Protein AF-A0A8K0AEY1-F1 (afdb_monomer_lite)

Organism: Branchiostoma lanceolatum (NCBI:txid7740)

Secondary structure (DSSP, 8-state):
----------------------EEEE--SHHHHHHHHHHHHTT---EEEE-SSSSS-TT--EEEETTEEEEESS------STT-HHHHHHHHTT--S-SS---PPSS--EE-TT-PEEPHHHHHHHHHHHHHHHHHHHTTS---SHHHHHHHHHHHHHHHHHHH--TTPPPPS------TTT-TTT-SSS----TT--TTHHHHHT--BS-GGG----S----B---SGGG-SS-TT-HHHHHHHHHHHHHHHHHHHH---

pLDDT: mean 79.42, std 16.76, range [27.23, 98.44]

Foldseek 3Di:
DDDDDDDDDPDPPPPPPQPLDAAEQEALALLSVLLVVLLVVLVRDRYHYHHPDPDHHQQWDFDCPPNDHGDTQGPPDDDDPPPQVVNVVCVVVVNDPDPDDPDDPPDDWDADPVGHTDDPVLVVVLVVLVVVLVCVLQVPHDDPDPVSQQSVQQSVQVSVCVSVVPPPRDGDPDGDHDDQCPPPRRNDQFDDQDPPGDLCVLCVQQAKPVHDPPDPDPDLDDIDGDAALSNDPPRHSDSSRRSVRSSVVSVVVSCSSVPDD

InterPro domains:
  IPR002937 Amine oxidase [PF01593] (30-119)
  IPR002937 Amine oxidase [PF01593] (151-250)
  IPR036188 FAD/NAD(P)-binding domain superfamily [G3DSA:3.50.50.60] (14-261)
  IPR036188 FAD/NAD(P)-binding domain superfamily [SSF51905] (19-135)
  IPR050281 Flavin monoamine oxidase and related enzymes [PTHR10742] (152-260)

Radius of gyration: 26.62 Å; chains: 1; bounding box: 61×43×104 Å

Sequence (261 aa):
MSVNCVSPGLSIRVAMATMRPQIVIVGAGIAGLSAAVELTKAGFTDVTVLEAMDRPGGRAHTVTALGIENLELGATWLHGDKDNPLYTLAQQNNLLRDNEVKVHPAGDKFYTEQGDQVDLDFVLDFWSKLDDITDQAYKGGPKDNCESFKSVGKACTQILREFTGRADIPDAVEVLCSRWHSNPYICGAYTNVPVGCKAEASDVLAEPLPGCDKCHVKEKSLQVLFAGEATITPYITTTHGAFSSGKREAIKLIDLYRCKH

Structure (mmCIF, N/CA/C/O backbone):
data_AF-A0A8K0AEY1-F1
#
_entry.id   AF-A0A8K0AEY1-F1
#
loop_
_atom_site.group_PDB
_atom_site.id
_atom_site.type_symbol
_atom_site.label_atom_id
_atom_site.label_alt_id
_atom_site.label_comp_id
_atom_site.label_asym_id
_atom_site.label_entity_id
_atom_site.label_seq_id
_atom_site.pdbx_PDB_ins_code
_atom_site.Cartn_x
_atom_site.Cartn_y
_atom_site.Cartn_z
_atom_site.occupancy
_atom_site.B_iso_or_equiv
_atom_site.auth_seq_id
_atom_site.auth_comp_id
_atom_site.auth_asym_id
_atom_site.auth_atom_id
_atom_site.pdbx_PDB_model_num
ATOM 1 N N . MET A 1 1 ? -13.538 -7.594 72.580 1.00 36.34 1 MET A N 1
ATOM 2 C CA . MET A 1 1 ? -14.483 -8.480 71.872 1.00 36.34 1 MET A CA 1
ATOM 3 C C . MET A 1 1 ? -15.694 -7.606 71.571 1.00 36.34 1 MET A C 1
ATOM 5 O O . MET A 1 1 ? -16.456 -7.344 72.482 1.00 36.34 1 MET A O 1
ATOM 9 N N . SER A 1 2 ? -15.779 -6.876 70.453 1.00 27.23 2 SER A N 1
ATOM 10 C CA . SER A 1 2 ? -15.903 -7.369 69.063 1.00 27.23 2 SER A CA 1
ATOM 11 C C . SER A 1 2 ? -16.951 -8.496 69.048 1.00 27.23 2 SER A C 1
ATOM 13 O O . SER A 1 2 ? -16.726 -9.490 69.725 1.00 27.23 2 SER A O 1
ATOM 15 N N . VAL A 1 3 ? -18.106 -8.428 68.377 1.00 29.75 3 VAL A N 1
ATOM 16 C CA . VAL A 1 3 ? -18.332 -8.068 66.968 1.00 29.75 3 VAL A CA 1
ATOM 17 C C . VAL A 1 3 ? -19.840 -7.774 66.717 1.00 29.75 3 VAL A C 1
ATOM 19 O O . VAL A 1 3 ? -20.683 -8.509 67.216 1.00 29.75 3 VAL A O 1
ATOM 22 N N . ASN A 1 4 ? -20.105 -6.703 65.948 1.00 30.64 4 ASN A N 1
ATOM 23 C CA . ASN A 1 4 ? -21.155 -6.360 64.948 1.00 30.64 4 ASN A CA 1
ATOM 24 C C . ASN A 1 4 ? -22.623 -6.816 65.130 1.00 30.64 4 ASN A C 1
ATOM 26 O O . ASN A 1 4 ? -22.897 -7.993 65.312 1.00 30.64 4 ASN A O 1
ATOM 30 N N . CYS A 1 5 ? -23.650 -5.953 65.090 1.00 29.98 5 CYS A N 1
ATOM 31 C CA . CYS A 1 5 ? -24.100 -4.969 64.077 1.00 29.98 5 CYS A CA 1
ATOM 32 C C . CYS A 1 5 ? -24.432 -5.521 62.673 1.00 29.98 5 CYS A C 1
ATOM 34 O O . CYS A 1 5 ? -23.547 -5.739 61.856 1.00 29.98 5 CYS A O 1
ATOM 36 N N . VAL A 1 6 ? -25.749 -5.611 62.435 1.00 37.31 6 VAL A N 1
ATOM 37 C CA . VAL A 1 6 ? -26.517 -5.290 61.214 1.00 37.31 6 VAL A CA 1
ATOM 38 C C . VAL A 1 6 ? -26.107 -5.983 59.911 1.00 37.31 6 VAL A C 1
ATOM 40 O O . VAL A 1 6 ? -25.123 -5.638 59.267 1.00 37.31 6 VAL A O 1
ATOM 43 N N . SER A 1 7 ? -26.975 -6.880 59.451 1.00 45.38 7 SER A N 1
ATOM 44 C CA . SER A 1 7 ? -27.088 -7.280 58.049 1.00 45.38 7 SER A CA 1
ATOM 45 C C . SER A 1 7 ? -27.679 -6.140 57.214 1.00 45.38 7 SER A C 1
ATOM 47 O O . SER A 1 7 ? -28.730 -5.598 57.562 1.00 45.38 7 SER A O 1
ATOM 49 N N . PRO A 1 8 ? -27.061 -5.816 56.068 1.00 46.41 8 PRO A N 1
ATOM 50 C CA . PRO A 1 8 ? -27.890 -5.468 54.922 1.00 46.41 8 PRO A CA 1
ATOM 51 C C . PRO A 1 8 ? -27.335 -6.002 53.597 1.00 46.41 8 PRO A C 1
ATOM 53 O O . PRO A 1 8 ? -26.130 -6.125 53.395 1.00 46.41 8 PRO A O 1
ATOM 56 N N . GLY A 1 9 ? -28.245 -6.207 52.646 1.00 37.03 9 GLY A N 1
ATOM 57 C CA . GLY A 1 9 ? -27.919 -6.032 51.234 1.00 37.03 9 GLY A CA 1
ATOM 58 C C . GLY A 1 9 ? -28.085 -7.272 50.373 1.00 37.03 9 GLY A C 1
ATOM 59 O O . GLY A 1 9 ? -27.119 -7.942 50.025 1.00 37.03 9 GLY A O 1
ATOM 60 N N . LEU A 1 10 ? -29.318 -7.496 49.921 1.00 39.31 10 LEU A N 1
ATOM 61 C CA . LEU A 1 10 ? -29.575 -8.124 48.631 1.00 39.31 10 LEU A CA 1
ATOM 62 C C . LEU A 1 10 ? -28.874 -7.278 47.554 1.00 39.31 10 LEU A C 1
ATOM 64 O O . LEU A 1 10 ? -29.341 -6.192 47.212 1.00 39.31 10 LEU A O 1
ATOM 68 N N . SER A 1 11 ? -27.731 -7.736 47.042 1.00 37.25 11 SER A N 1
ATOM 69 C CA . SER A 1 11 ? -27.076 -7.081 45.913 1.00 37.25 11 SER A CA 1
ATOM 70 C C . SER A 1 11 ? -27.867 -7.391 44.643 1.00 37.25 11 SER A C 1
ATOM 72 O O . SER A 1 11 ? -27.744 -8.480 44.078 1.00 37.25 11 SER A O 1
ATOM 74 N N . ILE A 1 12 ? -28.670 -6.438 44.172 1.00 40.88 12 ILE A N 1
ATOM 75 C CA . ILE A 1 12 ? -29.156 -6.450 42.792 1.00 40.88 12 ILE A CA 1
ATOM 76 C C . ILE A 1 12 ? -27.924 -6.222 41.911 1.00 40.88 12 ILE A C 1
ATOM 78 O O . ILE A 1 12 ? -27.488 -5.092 41.699 1.00 40.88 12 ILE A O 1
ATOM 82 N N . ARG A 1 13 ? -27.317 -7.308 41.424 1.00 42.31 13 ARG A N 1
ATOM 83 C CA . ARG A 1 13 ? -26.390 -7.232 40.297 1.00 42.31 13 ARG A CA 1
ATOM 84 C C . ARG A 1 13 ? -27.236 -6.950 39.064 1.00 42.31 13 ARG A C 1
ATOM 86 O O . ARG A 1 13 ? -27.741 -7.872 38.433 1.00 42.31 13 ARG A O 1
ATOM 93 N N . VAL A 1 14 ? -27.407 -5.673 38.730 1.00 42.00 14 VAL A N 1
ATOM 94 C CA . VAL A 1 14 ? -27.736 -5.306 37.353 1.00 42.00 14 VAL A CA 1
ATOM 95 C C . VAL A 1 14 ? -26.575 -5.836 36.524 1.00 42.00 14 VAL A C 1
ATOM 97 O O . VAL A 1 14 ? -25.457 -5.335 36.632 1.00 42.00 14 VAL A O 1
ATOM 100 N N . ALA A 1 15 ? -26.804 -6.912 35.773 1.00 40.56 15 ALA A N 1
ATOM 101 C CA . ALA A 1 15 ? -25.871 -7.335 34.748 1.00 40.56 15 ALA A CA 1
ATOM 102 C C . ALA A 1 15 ? -25.778 -6.174 33.754 1.00 40.56 15 ALA A C 1
ATOM 104 O O . ALA A 1 15 ? -26.662 -5.992 32.920 1.00 40.56 15 ALA A O 1
ATOM 105 N N . MET A 1 16 ? -24.751 -5.331 33.890 1.00 44.62 16 MET A N 1
ATOM 106 C CA . MET A 1 16 ? -24.381 -4.430 32.813 1.00 44.62 16 MET A CA 1
ATOM 107 C C . MET A 1 16 ? -24.032 -5.330 31.638 1.00 44.62 16 MET A C 1
ATOM 109 O O . MET A 1 16 ? -23.074 -6.100 31.713 1.00 44.62 16 MET A O 1
ATOM 113 N N . ALA A 1 17 ? -24.854 -5.288 30.590 1.00 48.28 17 ALA A N 1
ATOM 114 C CA . ALA A 1 17 ? -24.516 -5.912 29.328 1.00 48.28 17 ALA A CA 1
ATOM 115 C C . ALA A 1 17 ? -23.114 -5.423 28.956 1.00 48.28 17 ALA A C 1
ATOM 117 O O . ALA A 1 17 ? -22.879 -4.218 28.845 1.00 48.28 17 ALA A O 1
ATOM 118 N N . THR A 1 18 ? -22.164 -6.346 28.839 1.00 57.06 18 THR A N 1
ATOM 119 C CA . THR A 1 18 ? -20.871 -6.033 28.250 1.00 57.06 18 THR A CA 1
ATOM 120 C C . THR A 1 18 ? -21.170 -5.585 26.827 1.00 57.06 18 THR A C 1
ATOM 122 O O . THR A 1 18 ? -21.546 -6.396 25.985 1.00 57.06 18 THR A O 1
ATOM 125 N N . MET A 1 19 ? -21.121 -4.272 26.582 1.00 61.19 19 MET A N 1
ATOM 126 C CA . MET A 1 19 ? -21.298 -3.717 25.244 1.00 61.19 19 MET A CA 1
ATOM 127 C C . MET A 1 19 ? -20.261 -4.387 24.350 1.00 61.19 19 MET A C 1
ATOM 129 O O . MET A 1 19 ? -19.063 -4.175 24.530 1.00 61.19 19 MET A O 1
ATOM 133 N N . ARG A 1 20 ? -20.725 -5.240 23.437 1.00 77.12 20 ARG A N 1
ATOM 134 C CA . ARG A 1 20 ? -19.909 -5.812 22.370 1.00 77.12 20 ARG A CA 1
ATOM 135 C C . ARG A 1 20 ? -20.055 -4.861 21.189 1.00 77.12 20 ARG A C 1
ATOM 137 O O . ARG A 1 20 ? -21.108 -4.879 20.556 1.00 77.12 20 ARG A O 1
ATOM 144 N N . PRO A 1 21 ? -19.093 -3.956 20.964 1.00 86.19 21 PRO A N 1
ATOM 145 C CA . PRO A 1 21 ? -19.219 -3.006 19.876 1.00 86.19 21 PRO A CA 1
ATOM 146 C C . PRO A 1 21 ? -19.159 -3.753 18.550 1.00 86.19 21 PRO A C 1
ATOM 148 O O . PRO A 1 21 ? -18.321 -4.636 18.376 1.00 86.19 21 PRO A O 1
ATOM 151 N N . GLN A 1 22 ? -20.035 -3.362 17.631 1.00 91.50 22 GLN A N 1
ATOM 152 C CA . GLN A 1 22 ? -19.951 -3.783 16.242 1.00 91.50 22 GLN A CA 1
ATOM 153 C C . GLN A 1 22 ? -18.999 -2.829 15.533 1.00 91.50 22 GLN A C 1
ATOM 155 O O . GLN A 1 22 ? -19.201 -1.613 15.564 1.00 91.50 22 GLN A O 1
ATOM 160 N N . ILE A 1 23 ? -17.944 -3.367 14.931 1.00 95.25 23 ILE A N 1
ATOM 161 C CA . ILE A 1 23 ? -16.940 -2.575 14.228 1.00 95.25 23 ILE A CA 1
ATOM 162 C C . ILE A 1 23 ? -16.973 -2.961 12.758 1.00 95.25 23 ILE A C 1
ATOM 164 O O . ILE A 1 23 ? -16.759 -4.117 12.400 1.00 95.25 23 ILE A O 1
ATOM 168 N N . VAL A 1 24 ? -17.212 -1.971 11.904 1.00 97.75 24 VAL A N 1
ATOM 169 C CA . VAL A 1 24 ? -17.146 -2.127 10.452 1.00 97.75 24 VAL A CA 1
ATOM 170 C C . VAL A 1 24 ? -15.917 -1.387 9.944 1.00 97.75 24 VAL A C 1
ATOM 172 O O . VAL A 1 24 ? -15.749 -0.197 10.201 1.00 97.75 24 VAL A O 1
ATOM 175 N N . ILE A 1 25 ? -15.063 -2.099 9.218 1.00 98.44 25 ILE A N 1
ATOM 176 C CA . ILE A 1 25 ? -13.881 -1.567 8.543 1.00 98.44 25 ILE A CA 1
ATOM 177 C C . ILE A 1 25 ? -14.189 -1.548 7.050 1.00 98.44 25 ILE A C 1
ATOM 179 O O . ILE A 1 25 ? -14.513 -2.583 6.473 1.00 98.44 25 ILE A O 1
ATOM 183 N N . VAL A 1 26 ? -14.087 -0.381 6.421 1.00 98.00 26 VAL A N 1
ATOM 184 C CA . VAL A 1 26 ? -14.308 -0.224 4.978 1.00 98.00 26 VAL A CA 1
ATOM 185 C C . VAL A 1 26 ? -12.953 -0.129 4.279 1.00 98.00 26 VAL A C 1
ATOM 187 O O . VAL A 1 26 ? -12.184 0.795 4.529 1.00 98.00 26 VAL A O 1
ATOM 190 N N . GLY A 1 27 ? -12.672 -1.099 3.413 1.00 97.44 27 GLY A N 1
ATOM 191 C CA . GLY A 1 27 ? -11.410 -1.305 2.707 1.00 97.44 27 GLY A CA 1
ATOM 192 C C . GLY A 1 27 ? -10.544 -2.391 3.354 1.00 97.44 27 GLY A C 1
ATOM 193 O O . GLY A 1 27 ? -10.115 -2.264 4.499 1.00 97.44 27 GLY A O 1
ATOM 194 N N . ALA A 1 28 ? -10.204 -3.429 2.591 1.00 97.12 28 ALA A N 1
ATOM 195 C CA . ALA A 1 28 ? -9.262 -4.494 2.945 1.00 97.12 28 ALA A CA 1
ATOM 196 C C . ALA A 1 28 ? -7.859 -4.246 2.356 1.00 97.12 28 ALA A C 1
ATOM 198 O O . ALA A 1 28 ? -7.122 -5.178 2.021 1.00 97.12 28 ALA A O 1
ATOM 199 N N . GLY A 1 29 ? -7.464 -2.976 2.245 1.00 96.25 29 GLY A N 1
ATOM 200 C CA . GLY A 1 29 ? -6.062 -2.590 2.093 1.00 96.25 29 GLY A CA 1
ATOM 201 C C . GLY A 1 29 ? -5.275 -2.803 3.391 1.00 96.25 29 GLY A C 1
ATOM 202 O O . GLY A 1 29 ? -5.838 -3.127 4.437 1.00 96.25 29 GLY A O 1
ATOM 203 N N . ILE A 1 30 ? -3.959 -2.572 3.356 1.00 96.31 30 ILE A N 1
ATOM 204 C CA . ILE A 1 30 ? -3.086 -2.860 4.507 1.00 96.31 30 ILE A CA 1
ATOM 205 C C . ILE A 1 30 ? -3.478 -2.109 5.791 1.00 96.31 30 ILE A C 1
ATOM 207 O O . ILE A 1 30 ? -3.324 -2.652 6.880 1.00 96.31 30 ILE A O 1
ATOM 211 N N . ALA A 1 31 ? -4.039 -0.900 5.678 1.00 97.62 31 ALA A N 1
ATOM 212 C CA . ALA A 1 31 ? -4.558 -0.153 6.823 1.00 97.62 31 ALA A CA 1
ATOM 213 C C . ALA A 1 31 ? -5.762 -0.859 7.468 1.00 97.62 31 ALA A C 1
ATOM 215 O O . ALA A 1 31 ? -5.763 -1.106 8.672 1.00 97.62 31 ALA A O 1
ATOM 216 N N . GLY A 1 32 ? -6.762 -1.241 6.669 1.00 98.25 32 GLY A N 1
ATOM 217 C CA . GLY A 1 32 ? -7.951 -1.927 7.172 1.00 98.25 32 GLY A CA 1
ATOM 218 C C . GLY A 1 32 ? -7.639 -3.314 7.732 1.00 98.25 32 GLY A C 1
ATOM 219 O O . GLY A 1 32 ? -8.107 -3.661 8.814 1.00 98.25 32 GLY A O 1
ATOM 220 N N . LEU A 1 33 ? -6.771 -4.079 7.060 1.00 97.75 33 LEU A N 1
ATOM 221 C CA . LEU A 1 33 ? -6.318 -5.380 7.561 1.00 97.75 33 LEU A CA 1
ATOM 222 C C . LEU A 1 33 ? -5.502 -5.246 8.854 1.00 97.75 33 LEU A C 1
ATOM 224 O O . LEU A 1 33 ? -5.701 -6.032 9.778 1.00 97.75 33 LEU A O 1
ATOM 228 N N . SER A 1 34 ? -4.632 -4.237 8.955 1.00 97.81 34 SER A N 1
ATOM 229 C CA . SER A 1 34 ? -3.899 -3.928 10.191 1.00 97.81 34 SER A CA 1
ATOM 230 C C . SER A 1 34 ? -4.856 -3.617 11.345 1.00 97.81 34 SER A C 1
ATOM 232 O O . SER A 1 34 ? -4.724 -4.190 12.427 1.00 97.81 34 SER A O 1
ATOM 234 N N . ALA A 1 35 ? -5.878 -2.789 11.096 1.00 98.38 35 ALA A N 1
ATOM 235 C CA . ALA A 1 35 ? -6.900 -2.473 12.088 1.00 98.38 35 ALA A CA 1
ATOM 236 C C . ALA A 1 35 ? -7.671 -3.726 12.539 1.00 98.38 35 ALA A C 1
ATOM 238 O O . ALA A 1 35 ? -7.829 -3.956 13.737 1.00 98.38 35 ALA A O 1
ATOM 239 N N . ALA A 1 36 ? -8.102 -4.564 11.590 1.00 98.12 36 ALA A N 1
ATOM 240 C CA . ALA A 1 36 ? -8.818 -5.805 11.875 1.00 98.12 36 ALA A CA 1
ATOM 241 C C . ALA A 1 36 ? -7.979 -6.754 12.742 1.00 98.12 36 ALA A C 1
ATOM 243 O O . ALA A 1 36 ? -8.450 -7.227 13.774 1.00 98.12 36 ALA A O 1
ATOM 244 N N . VAL A 1 37 ? -6.713 -6.975 12.369 1.00 96.81 37 VAL A N 1
ATOM 245 C CA . VAL A 1 37 ? -5.783 -7.826 13.124 1.00 96.81 37 VAL A CA 1
ATOM 246 C C . VAL A 1 37 ? -5.591 -7.307 14.548 1.00 96.81 37 VAL A C 1
ATOM 248 O O . VAL A 1 37 ? -5.628 -8.099 15.490 1.00 96.81 37 VAL A O 1
ATOM 251 N N . GLU A 1 38 ? -5.398 -6.000 14.729 1.00 97.56 38 GLU A N 1
ATOM 252 C CA . GLU A 1 38 ? -5.193 -5.404 16.052 1.00 97.56 38 GLU A CA 1
ATOM 253 C C . GLU A 1 38 ? -6.453 -5.522 16.933 1.00 97.56 38 GLU A C 1
ATOM 255 O O . GLU A 1 38 ? -6.364 -5.923 18.095 1.00 97.56 38 GLU A O 1
ATOM 260 N N . LEU A 1 39 ? -7.641 -5.273 16.371 1.00 96.38 39 LEU A N 1
ATOM 261 C CA . LEU A 1 39 ? -8.923 -5.436 17.068 1.00 96.38 39 LEU A CA 1
ATOM 262 C C . LEU A 1 39 ? -9.183 -6.893 17.471 1.00 96.38 39 LEU A C 1
ATOM 264 O O . LEU A 1 39 ? -9.567 -7.164 18.612 1.00 96.38 39 LEU A O 1
ATOM 268 N N . THR A 1 40 ? -8.934 -7.846 16.572 1.00 95.56 40 THR A N 1
ATOM 269 C CA . THR A 1 40 ? -9.093 -9.276 16.866 1.00 95.56 40 THR A CA 1
ATOM 270 C C . THR A 1 40 ? -8.094 -9.745 17.923 1.00 95.56 40 THR A C 1
ATOM 272 O O . THR A 1 40 ? -8.483 -10.454 18.852 1.00 95.56 40 THR A O 1
ATOM 275 N N . LYS A 1 41 ? -6.829 -9.297 17.869 1.00 95.06 41 LYS A N 1
ATOM 276 C CA . LYS A 1 41 ? -5.844 -9.533 18.946 1.00 95.06 41 LYS A CA 1
ATOM 277 C C . LYS A 1 41 ? -6.310 -8.953 20.281 1.00 95.06 41 LYS A C 1
ATOM 279 O O . LYS A 1 41 ? -6.033 -9.520 21.337 1.00 95.06 41 LYS A O 1
ATOM 284 N N . ALA A 1 42 ? -7.063 -7.858 20.242 1.00 94.31 42 ALA A N 1
ATOM 285 C CA . ALA A 1 42 ? -7.708 -7.266 21.401 1.00 94.31 42 ALA A CA 1
ATOM 286 C C . ALA A 1 42 ? -9.027 -7.964 21.823 1.00 94.31 42 ALA A C 1
ATOM 288 O O . ALA A 1 42 ? -9.727 -7.486 22.720 1.00 94.31 42 ALA A O 1
ATOM 289 N N . GLY A 1 43 ? -9.375 -9.113 21.247 1.00 93.94 43 GLY A N 1
ATOM 290 C CA . GLY A 1 43 ? -10.542 -9.902 21.652 1.00 93.94 43 GLY A CA 1
ATOM 291 C C . GLY A 1 43 ? -11.886 -9.321 21.209 1.00 93.94 43 GLY A C 1
ATOM 292 O O . GLY A 1 43 ? -12.929 -9.766 21.691 1.00 93.94 43 GLY A O 1
ATOM 293 N N . PHE A 1 44 ? -11.887 -8.343 20.300 1.00 93.38 44 PHE A N 1
ATOM 294 C CA . PHE A 1 44 ? -13.110 -7.901 19.640 1.00 93.38 44 PHE A CA 1
ATOM 295 C C . PHE A 1 44 ? -13.562 -8.999 18.676 1.00 93.38 44 PHE A C 1
ATOM 297 O O . PHE A 1 44 ? -12.777 -9.491 17.867 1.00 93.38 44 PHE A O 1
ATOM 304 N N . THR A 1 45 ? -14.823 -9.410 18.802 1.00 93.31 45 THR A N 1
ATOM 305 C CA . THR A 1 45 ? -15.381 -10.568 18.081 1.00 93.31 45 THR A CA 1
ATOM 306 C C . THR A 1 45 ? -16.411 -10.189 17.023 1.00 93.31 45 THR A C 1
ATOM 308 O O . THR A 1 45 ? -16.681 -10.997 16.144 1.00 93.31 45 THR A O 1
ATOM 311 N N . ASP A 1 46 ? -16.950 -8.969 17.074 1.00 95.19 46 ASP A N 1
ATOM 312 C CA . ASP A 1 46 ? -17.898 -8.436 16.090 1.00 95.19 46 ASP A CA 1
ATOM 313 C C . ASP A 1 46 ? -17.195 -7.384 15.214 1.00 95.19 46 ASP A C 1
ATOM 315 O O . ASP A 1 46 ? -17.390 -6.176 15.354 1.00 95.19 46 ASP A O 1
ATOM 319 N N . VAL A 1 47 ? -16.265 -7.867 14.381 1.00 96.88 47 VAL A N 1
ATOM 320 C CA . VAL A 1 47 ? -15.465 -7.057 13.450 1.00 96.88 47 VAL A CA 1
ATOM 321 C C . VAL A 1 47 ? -15.736 -7.542 12.031 1.00 96.88 47 VAL A C 1
ATOM 323 O O . VAL A 1 47 ? -15.456 -8.692 11.702 1.00 96.88 47 VAL A O 1
ATOM 326 N N . THR A 1 48 ? -16.257 -6.658 11.183 1.00 97.81 48 THR A N 1
ATOM 327 C CA . THR A 1 48 ? -16.542 -6.940 9.771 1.00 97.81 48 THR A CA 1
ATOM 328 C C . THR A 1 48 ? -15.668 -6.065 8.881 1.00 97.81 48 THR A C 1
ATOM 330 O O . THR A 1 48 ? -15.662 -4.846 9.035 1.00 97.81 48 THR A O 1
ATOM 333 N N . VAL A 1 49 ? -14.956 -6.671 7.928 1.00 98.44 49 VAL A N 1
ATOM 334 C CA . VAL A 1 49 ? -14.205 -5.950 6.887 1.00 98.44 49 VAL A CA 1
ATOM 335 C C . VAL A 1 49 ? -14.994 -6.010 5.583 1.00 98.44 49 VAL A C 1
ATO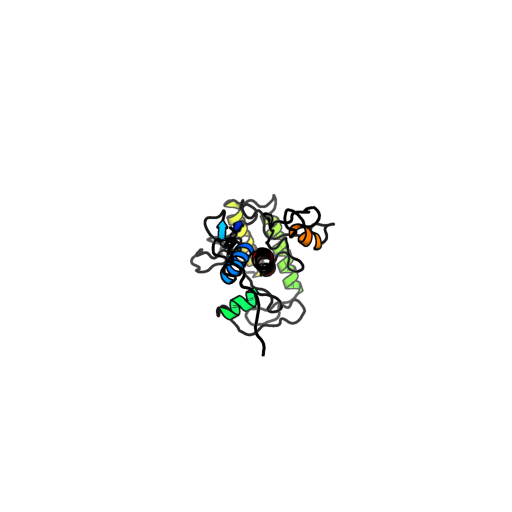M 337 O O . VAL A 1 49 ? -15.348 -7.094 5.124 1.00 98.44 49 VAL A O 1
ATOM 340 N N . LEU A 1 50 ? -15.267 -4.851 4.990 1.00 98.12 50 LEU A N 1
ATOM 341 C CA . LEU A 1 50 ? -15.924 -4.710 3.694 1.00 98.12 50 LEU A CA 1
ATOM 342 C C . LEU A 1 50 ? -14.884 -4.308 2.649 1.00 98.12 50 LEU A C 1
ATOM 344 O O . LEU A 1 50 ? -14.194 -3.310 2.829 1.00 98.12 50 LEU A O 1
ATOM 348 N N . GLU A 1 51 ? -14.783 -5.056 1.556 1.00 97.25 51 GLU A N 1
ATOM 349 C CA . GLU A 1 51 ? -13.896 -4.761 0.426 1.00 97.25 51 GLU A CA 1
ATOM 350 C C . GLU A 1 51 ? -14.737 -4.593 -0.838 1.00 97.25 51 GLU A C 1
ATOM 352 O O . GLU A 1 51 ? -15.706 -5.324 -1.042 1.00 97.25 51 GLU A O 1
ATOM 357 N N . ALA A 1 52 ? -14.403 -3.588 -1.645 1.00 95.19 52 ALA A N 1
ATOM 358 C CA . ALA A 1 52 ? -15.135 -3.275 -2.865 1.00 95.19 52 ALA A CA 1
ATOM 359 C C . ALA A 1 52 ? -14.642 -4.105 -4.059 1.00 95.19 52 ALA A C 1
ATOM 361 O O . ALA A 1 52 ? -15.409 -4.372 -4.983 1.00 95.19 52 ALA A O 1
ATOM 362 N N . MET A 1 53 ? -13.372 -4.509 -4.038 1.00 93.31 53 MET A N 1
ATOM 363 C CA . MET A 1 53 ? -12.790 -5.435 -5.001 1.00 93.31 53 MET A CA 1
ATOM 364 C C . MET A 1 53 ? -13.139 -6.894 -4.665 1.00 93.31 53 MET A C 1
ATOM 366 O O . MET A 1 53 ? -13.571 -7.233 -3.567 1.00 93.31 53 MET A O 1
ATOM 370 N N . ASP A 1 54 ? -12.906 -7.787 -5.621 1.00 94.25 54 ASP A N 1
ATOM 371 C CA . ASP A 1 54 ? -13.055 -9.240 -5.473 1.00 94.25 54 ASP A CA 1
ATOM 372 C C . ASP A 1 54 ? -11.945 -9.892 -4.626 1.00 94.25 54 ASP A C 1
ATOM 374 O O . ASP A 1 54 ? -12.009 -11.082 -4.312 1.00 94.25 54 ASP A O 1
ATOM 378 N N . ARG A 1 55 ? -10.935 -9.109 -4.233 1.00 94.31 55 ARG A N 1
ATOM 379 C CA . ARG A 1 55 ? -9.790 -9.540 -3.432 1.00 94.31 55 ARG A CA 1
ATOM 380 C C . ARG A 1 55 ? -9.386 -8.487 -2.393 1.00 94.31 55 ARG A C 1
ATOM 382 O O . ARG A 1 55 ? -9.489 -7.287 -2.655 1.00 94.31 55 ARG A O 1
ATOM 389 N N . PRO A 1 56 ? -8.820 -8.908 -1.251 1.00 95.31 56 PRO A N 1
ATOM 390 C CA . PRO A 1 56 ? -8.127 -7.999 -0.349 1.00 95.31 56 PRO A CA 1
ATOM 391 C C . PRO A 1 56 ? -6.758 -7.575 -0.914 1.00 95.31 56 PRO A C 1
ATOM 393 O O . PRO A 1 56 ? -6.274 -8.092 -1.925 1.00 95.31 56 PRO A O 1
ATOM 396 N N . GLY A 1 57 ? -6.109 -6.637 -0.225 1.00 92.19 57 GLY A N 1
ATOM 397 C CA . GLY A 1 57 ? -4.730 -6.208 -0.485 1.00 92.19 57 GLY A CA 1
ATOM 398 C C . GLY A 1 57 ? -4.608 -4.772 -0.989 1.00 92.19 57 GLY A C 1
ATOM 399 O O . GLY A 1 57 ? -3.527 -4.184 -0.918 1.00 92.19 57 GLY A O 1
ATOM 400 N N . GLY A 1 58 ? -5.703 -4.155 -1.443 1.00 91.69 58 GLY A N 1
ATOM 401 C CA . GLY A 1 58 ? -5.660 -2.804 -2.001 1.00 91.69 58 GLY A CA 1
ATOM 402 C C . GLY A 1 58 ? -4.678 -2.740 -3.176 1.00 91.69 58 GLY A C 1
ATOM 403 O O . GLY A 1 58 ? -4.840 -3.447 -4.178 1.00 91.69 58 GLY A O 1
ATOM 404 N N . ARG A 1 59 ? -3.620 -1.928 -3.020 1.00 91.44 59 ARG A N 1
ATOM 405 C CA . ARG A 1 59 ? -2.551 -1.805 -4.020 1.00 91.44 59 ARG A CA 1
ATOM 406 C C . ARG A 1 59 ? -1.490 -2.914 -4.007 1.00 91.44 59 ARG A C 1
ATOM 408 O O . ARG A 1 59 ? -0.715 -3.008 -4.951 1.00 91.44 59 ARG A O 1
ATOM 415 N N . ALA A 1 60 ? -1.439 -3.755 -2.979 1.00 91.62 60 ALA A N 1
ATOM 416 C CA . ALA A 1 60 ? -0.618 -4.964 -3.022 1.00 91.62 60 ALA A CA 1
ATOM 417 C C . ALA A 1 60 ? -1.363 -6.030 -3.838 1.00 91.62 60 ALA A C 1
ATOM 419 O O . ALA A 1 60 ? -2.544 -6.294 -3.572 1.00 91.62 60 ALA A O 1
ATOM 420 N N . HIS A 1 61 ? -0.713 -6.581 -4.867 1.00 91.62 61 HIS A N 1
ATOM 421 C CA . HIS A 1 61 ? -1.342 -7.540 -5.771 1.00 91.62 61 HIS A CA 1
ATOM 422 C C . HIS A 1 61 ? -0.314 -8.434 -6.460 1.00 91.62 61 HIS A C 1
ATOM 424 O O . HIS A 1 61 ? 0.283 -8.051 -7.467 1.00 91.62 61 HIS A O 1
ATOM 430 N N . THR A 1 62 ? -0.201 -9.650 -5.946 1.00 91.62 62 THR A N 1
ATOM 431 C CA . THR A 1 62 ? 0.571 -10.732 -6.545 1.00 91.62 62 THR A CA 1
ATOM 432 C C . THR A 1 62 ? -0.242 -11.418 -7.643 1.00 91.62 62 THR A C 1
ATOM 434 O O . THR A 1 62 ? -1.395 -11.792 -7.420 1.00 91.62 62 THR A O 1
ATOM 437 N N . VAL A 1 63 ? 0.352 -11.623 -8.818 1.00 91.75 63 VAL A N 1
ATOM 438 C CA . VAL A 1 63 ? -0.261 -12.326 -9.953 1.00 91.75 63 VAL A CA 1
ATOM 439 C C . VAL A 1 63 ? 0.668 -13.398 -10.516 1.00 91.75 63 VAL A C 1
ATOM 441 O O . VAL A 1 63 ? 1.884 -13.340 -10.358 1.00 91.75 63 VAL A O 1
ATOM 444 N N . THR A 1 64 ? 0.086 -14.371 -11.215 1.00 93.62 64 THR A N 1
ATOM 445 C CA . THR A 1 64 ? 0.827 -15.243 -12.134 1.00 93.62 64 THR A CA 1
ATOM 446 C C . THR A 1 64 ? 0.528 -14.776 -13.549 1.00 93.62 64 THR A C 1
ATOM 448 O O . THR A 1 64 ? -0.621 -14.817 -13.987 1.00 93.62 64 THR A O 1
ATOM 451 N N . ALA A 1 65 ? 1.540 -14.273 -14.244 1.00 89.62 65 ALA A N 1
ATOM 452 C CA . ALA A 1 65 ? 1.397 -13.704 -15.578 1.00 89.62 65 ALA A CA 1
ATOM 453 C C . ALA A 1 65 ? 2.722 -13.808 -16.331 1.00 89.62 65 ALA A C 1
ATOM 455 O O . ALA A 1 65 ? 3.778 -13.895 -15.711 1.00 89.62 65 ALA A O 1
ATOM 456 N N . LEU A 1 66 ? 2.678 -13.784 -17.666 1.00 87.94 66 LEU A N 1
ATOM 457 C CA . LEU A 1 66 ? 3.879 -13.833 -18.513 1.00 87.94 66 LEU A CA 1
ATOM 458 C C . LEU A 1 66 ? 4.757 -15.084 -18.270 1.00 87.94 66 LEU A C 1
ATOM 460 O O . LEU A 1 66 ? 5.968 -15.046 -18.461 1.00 87.94 66 LEU A O 1
ATOM 464 N N . GLY A 1 67 ? 4.164 -16.185 -17.788 1.00 88.88 67 GLY A N 1
ATOM 465 C CA . GLY A 1 67 ? 4.896 -17.390 -17.374 1.00 88.88 67 GLY A CA 1
ATOM 466 C C . GLY A 1 67 ? 5.692 -17.248 -16.068 1.00 88.88 67 GLY A C 1
ATOM 467 O O . GLY A 1 67 ? 6.473 -18.137 -15.742 1.00 88.88 67 GLY A O 1
ATOM 468 N N . ILE A 1 68 ? 5.503 -16.152 -15.327 1.00 88.12 68 ILE A N 1
ATOM 469 C CA . ILE A 1 68 ? 6.170 -15.858 -14.056 1.00 88.12 68 ILE A CA 1
ATOM 470 C C . ILE A 1 68 ? 5.168 -16.046 -12.916 1.00 88.12 68 ILE A C 1
ATOM 472 O O . ILE A 1 68 ? 4.088 -15.451 -12.914 1.00 88.12 68 ILE A O 1
ATOM 476 N N . GLU A 1 69 ? 5.542 -16.862 -11.935 1.00 92.81 69 GLU A N 1
ATOM 477 C CA . GLU A 1 69 ? 4.819 -16.983 -10.670 1.00 92.81 69 GLU A CA 1
ATOM 478 C C . GLU A 1 69 ? 5.234 -15.868 -9.702 1.00 92.81 69 GLU A C 1
ATOM 480 O O . GLU A 1 69 ? 6.393 -15.454 -9.675 1.00 92.81 69 GLU A O 1
ATOM 485 N N . ASN A 1 70 ? 4.297 -15.424 -8.862 1.00 88.69 70 ASN A N 1
ATOM 486 C CA . ASN A 1 70 ? 4.529 -14.440 -7.798 1.00 88.69 70 ASN A CA 1
ATOM 487 C C . ASN A 1 70 ? 5.044 -13.070 -8.285 1.00 88.69 70 ASN A C 1
ATOM 489 O O . ASN A 1 70 ? 5.951 -12.484 -7.695 1.00 88.69 70 ASN A O 1
ATOM 493 N N . LEU A 1 71 ? 4.459 -12.547 -9.363 1.00 89.81 71 LEU A N 1
ATOM 494 C CA . LEU A 1 71 ? 4.768 -11.217 -9.880 1.00 89.81 71 LEU A CA 1
ATOM 495 C C . LEU A 1 71 ? 3.964 -10.139 -9.136 1.00 89.81 71 LEU A C 1
ATOM 497 O O . LEU A 1 71 ? 2.737 -10.190 -9.111 1.00 89.81 71 LEU A O 1
ATOM 501 N N . GLU A 1 72 ? 4.632 -9.129 -8.578 1.00 89.25 72 GLU A N 1
ATOM 502 C CA . GLU A 1 72 ? 3.973 -8.037 -7.845 1.00 89.25 72 GLU A CA 1
ATOM 503 C C . GLU A 1 72 ? 3.581 -6.865 -8.755 1.00 89.25 72 GLU A C 1
ATOM 505 O O . GLU A 1 72 ? 4.437 -6.218 -9.360 1.00 89.25 72 GLU A O 1
ATOM 510 N N . LEU A 1 73 ? 2.288 -6.526 -8.796 1.00 88.38 73 LEU A N 1
ATOM 511 C CA . LEU A 1 73 ? 1.759 -5.366 -9.532 1.00 88.38 73 LEU A CA 1
ATOM 512 C C . LEU A 1 73 ? 1.708 -4.071 -8.709 1.00 88.38 73 LEU A C 1
ATOM 514 O O . LEU A 1 73 ? 1.374 -3.011 -9.247 1.00 88.38 73 LEU A O 1
ATOM 518 N N . GLY A 1 74 ? 2.056 -4.139 -7.425 1.00 87.19 74 GLY A N 1
ATOM 519 C CA . GLY A 1 74 ? 2.235 -2.997 -6.533 1.00 87.19 74 GLY A CA 1
ATOM 520 C C . GLY A 1 74 ? 2.824 -3.420 -5.194 1.00 87.19 74 GLY A C 1
ATOM 521 O O . GLY A 1 74 ? 2.877 -4.603 -4.887 1.00 87.19 74 GLY A O 1
ATOM 522 N N . ALA A 1 75 ? 3.279 -2.444 -4.400 1.00 82.62 75 ALA A N 1
ATOM 523 C CA . ALA A 1 75 ? 4.006 -2.688 -3.147 1.00 82.62 75 ALA A CA 1
ATOM 524 C C . ALA A 1 75 ? 5.246 -3.600 -3.314 1.00 82.62 75 ALA A C 1
ATOM 526 O O . ALA A 1 75 ? 5.561 -4.399 -2.440 1.00 82.62 75 ALA A O 1
ATOM 527 N N . THR A 1 76 ? 5.965 -3.445 -4.430 1.00 81.00 76 THR A N 1
ATOM 528 C CA . THR A 1 76 ? 7.074 -4.316 -4.861 1.00 81.00 76 THR A CA 1
ATOM 529 C C . THR A 1 76 ? 8.281 -4.318 -3.920 1.00 81.00 76 THR A C 1
ATOM 531 O O . THR A 1 76 ? 9.014 -5.299 -3.862 1.00 81.00 76 THR A O 1
ATOM 534 N N . TRP A 1 77 ? 8.503 -3.226 -3.186 1.00 76.12 77 TRP A N 1
ATOM 535 C CA . TRP A 1 77 ? 9.691 -3.047 -2.356 1.00 76.12 77 TRP A CA 1
ATOM 536 C C . TRP A 1 77 ? 9.322 -2.686 -0.923 1.00 76.12 77 TRP A C 1
ATOM 538 O O . TRP A 1 77 ? 8.479 -1.820 -0.672 1.00 76.12 77 TRP A O 1
ATOM 548 N N . LEU A 1 78 ? 10.016 -3.318 0.022 1.00 74.75 78 LEU A N 1
ATOM 549 C CA . LEU A 1 78 ? 10.005 -2.933 1.424 1.00 74.75 78 LEU A CA 1
ATOM 550 C C . LEU A 1 78 ? 11.282 -2.144 1.731 1.00 74.75 78 LEU A C 1
ATOM 552 O O . LEU A 1 78 ? 12.357 -2.721 1.872 1.00 74.75 78 LEU A O 1
ATOM 556 N N . HIS A 1 79 ? 11.163 -0.821 1.813 1.00 73.12 79 HIS A N 1
ATOM 557 C CA . HIS A 1 79 ? 12.291 0.063 2.110 1.00 73.12 79 HIS A CA 1
ATOM 558 C C . HIS A 1 79 ? 12.421 0.339 3.610 1.00 73.12 79 HIS A C 1
ATOM 560 O O . HIS A 1 79 ? 11.421 0.596 4.282 1.00 73.12 79 HIS A O 1
ATOM 566 N N . GLY A 1 80 ? 13.664 0.361 4.098 1.00 69.88 80 GLY A N 1
ATOM 567 C CA . GLY A 1 80 ? 14.010 0.733 5.471 1.00 69.88 80 GLY A CA 1
ATOM 568 C C . GLY A 1 80 ? 13.744 -0.370 6.499 1.00 69.88 80 GLY A C 1
ATOM 569 O O . GLY A 1 80 ? 12.681 -0.988 6.519 1.00 69.88 80 GLY A O 1
ATOM 570 N N . ASP A 1 81 ? 14.726 -0.590 7.365 1.00 69.25 81 ASP A N 1
ATOM 571 C CA . ASP A 1 81 ? 14.691 -1.485 8.527 1.00 69.25 81 ASP A CA 1
ATOM 572 C C . ASP A 1 81 ? 14.325 -0.741 9.823 1.00 69.25 81 ASP A C 1
ATOM 574 O O . ASP A 1 81 ? 13.699 -1.302 10.723 1.00 69.25 81 ASP A O 1
ATOM 578 N N . LYS A 1 82 ? 14.692 0.542 9.909 1.00 74.62 82 LYS A N 1
ATOM 579 C CA . LYS A 1 82 ? 14.410 1.413 11.055 1.00 74.62 82 LYS A CA 1
ATOM 580 C C . LYS A 1 82 ? 12.997 1.977 10.983 1.00 74.62 82 LYS A C 1
ATOM 582 O O . LYS A 1 82 ? 12.568 2.447 9.933 1.00 74.62 82 LYS A O 1
ATOM 587 N N . ASP A 1 83 ? 12.289 1.920 12.109 1.00 79.50 83 ASP A N 1
ATOM 588 C CA . ASP A 1 83 ? 10.926 2.444 12.296 1.00 79.50 83 ASP A CA 1
ATOM 589 C C . ASP A 1 83 ? 9.877 1.914 11.298 1.00 79.50 83 ASP A C 1
ATOM 591 O O . ASP A 1 83 ? 8.786 2.467 11.165 1.00 79.50 83 ASP A O 1
ATOM 595 N N . ASN A 1 84 ? 10.172 0.796 10.626 1.00 86.88 84 ASN A N 1
ATOM 596 C CA . ASN A 1 84 ? 9.274 0.152 9.680 1.00 86.88 84 ASN A CA 1
ATOM 597 C C . ASN A 1 84 ? 8.667 -1.125 10.295 1.00 86.88 84 ASN A C 1
ATOM 599 O O . ASN A 1 84 ? 9.299 -2.186 10.269 1.00 86.88 84 ASN A O 1
ATOM 603 N N . PRO A 1 85 ? 7.421 -1.089 10.805 1.00 89.56 85 PRO A N 1
ATOM 604 C CA . PRO A 1 85 ? 6.792 -2.263 11.415 1.00 89.56 85 PRO A CA 1
ATOM 605 C C . PRO A 1 85 ? 6.604 -3.438 10.447 1.00 89.56 85 PRO A C 1
ATOM 607 O O . PRO A 1 85 ? 6.507 -4.586 10.886 1.00 89.56 85 PRO A O 1
ATOM 610 N N . LEU A 1 86 ? 6.568 -3.183 9.137 1.00 90.44 86 LEU A N 1
ATOM 611 C CA . LEU A 1 86 ? 6.461 -4.241 8.136 1.00 90.44 86 LEU A CA 1
ATOM 612 C C . LEU A 1 86 ? 7.775 -5.014 7.977 1.00 90.44 86 LEU A C 1
ATOM 614 O O . LEU A 1 86 ? 7.726 -6.203 7.678 1.00 90.44 86 LEU A O 1
ATOM 618 N N . TYR A 1 87 ? 8.929 -4.391 8.241 1.00 88.69 87 TYR A N 1
ATOM 619 C CA . TYR A 1 87 ? 10.215 -5.097 8.287 1.00 88.69 87 TYR A CA 1
ATOM 620 C C . TYR A 1 87 ? 10.238 -6.112 9.428 1.00 88.69 87 TYR A C 1
ATOM 622 O O . TYR A 1 87 ? 10.539 -7.286 9.217 1.00 88.69 87 TYR A O 1
ATOM 630 N N . THR A 1 88 ? 9.822 -5.694 10.626 1.00 87.69 88 THR A N 1
ATOM 631 C CA . THR A 1 88 ? 9.691 -6.600 11.774 1.00 87.69 88 THR A CA 1
ATOM 632 C C . THR A 1 88 ? 8.703 -7.729 11.487 1.00 87.69 88 THR A C 1
ATOM 634 O O . THR A 1 88 ? 8.980 -8.882 11.810 1.00 87.69 88 THR A O 1
ATOM 637 N N . LEU A 1 89 ? 7.571 -7.426 10.845 1.00 88.81 89 LEU A N 1
ATOM 638 C CA . LEU A 1 89 ? 6.591 -8.442 10.465 1.00 88.81 89 LEU A CA 1
ATOM 639 C C . LEU A 1 89 ? 7.173 -9.442 9.454 1.00 88.81 89 LEU A C 1
ATOM 641 O O . LEU A 1 89 ? 6.993 -10.647 9.621 1.00 88.81 89 LEU A O 1
ATOM 645 N N . ALA A 1 90 ? 7.897 -8.968 8.438 1.00 89.25 90 ALA A N 1
ATOM 646 C CA . ALA A 1 90 ? 8.567 -9.827 7.465 1.00 89.25 90 ALA A CA 1
ATOM 647 C C . ALA A 1 90 ? 9.616 -10.728 8.137 1.00 89.25 90 ALA A C 1
ATOM 649 O O . ALA A 1 90 ? 9.653 -11.928 7.870 1.00 89.25 90 ALA A O 1
ATOM 650 N N . GLN A 1 91 ? 10.402 -10.184 9.071 1.00 87.50 91 GLN A N 1
ATOM 651 C CA . GLN A 1 91 ? 11.376 -10.946 9.853 1.00 87.50 91 GLN A CA 1
ATOM 652 C C . GLN A 1 91 ? 10.706 -12.043 10.692 1.00 87.50 91 GLN A C 1
ATOM 654 O O . GLN A 1 91 ? 11.123 -13.196 10.646 1.00 87.50 91 GLN A O 1
ATOM 659 N N . GLN A 1 92 ? 9.633 -11.709 11.416 1.00 89.19 92 GLN A N 1
ATOM 660 C CA . GLN A 1 92 ? 8.885 -12.658 12.252 1.00 89.19 92 GLN A CA 1
ATOM 661 C C . GLN A 1 92 ? 8.271 -13.813 11.453 1.00 89.19 92 GLN A C 1
ATOM 663 O O . GLN A 1 92 ? 8.060 -14.892 12.002 1.00 89.19 92 GLN A O 1
ATOM 668 N N . ASN A 1 93 ? 7.988 -13.590 10.169 1.00 89.50 93 ASN A N 1
ATOM 669 C CA . ASN A 1 93 ? 7.431 -14.594 9.267 1.00 89.50 93 ASN A CA 1
ATOM 670 C C . ASN A 1 93 ? 8.495 -15.263 8.379 1.00 89.50 93 ASN A C 1
ATOM 672 O O . ASN A 1 93 ? 8.136 -16.021 7.483 1.00 89.50 93 ASN A O 1
ATOM 676 N N . ASN A 1 94 ? 9.788 -15.019 8.626 1.00 89.12 94 ASN A N 1
ATOM 677 C CA . ASN A 1 94 ? 10.904 -15.555 7.837 1.00 89.12 94 ASN A CA 1
ATOM 678 C C . ASN A 1 94 ? 10.808 -15.225 6.332 1.00 89.12 94 ASN A C 1
ATOM 680 O O . ASN A 1 94 ? 11.106 -16.062 5.485 1.00 89.12 94 ASN A O 1
ATOM 684 N N . LEU A 1 95 ? 10.377 -14.002 6.002 1.00 87.00 95 LEU A N 1
ATOM 685 C CA . LEU A 1 95 ? 10.198 -13.520 4.623 1.00 87.00 95 LEU A CA 1
ATOM 686 C C . LEU A 1 95 ? 11.370 -12.661 4.117 1.00 87.00 95 LEU A C 1
ATOM 688 O O . LEU A 1 95 ? 11.341 -12.181 2.986 1.00 87.00 95 LEU A O 1
ATOM 692 N N . LEU A 1 96 ? 12.393 -12.434 4.944 1.00 82.75 96 LEU A N 1
ATOM 693 C CA . LEU A 1 96 ? 13.587 -11.686 4.555 1.00 82.75 96 LEU A CA 1
ATOM 694 C C . LEU A 1 96 ? 14.603 -12.625 3.901 1.00 82.75 96 LEU A C 1
ATOM 696 O O . LEU A 1 96 ? 14.930 -13.674 4.452 1.00 82.75 96 LEU A O 1
ATOM 700 N N . ARG A 1 97 ? 15.108 -12.236 2.724 1.00 73.81 97 ARG A N 1
ATOM 701 C CA . ARG A 1 97 ? 16.115 -13.009 1.980 1.00 73.81 97 ARG A CA 1
ATOM 702 C C . ARG A 1 97 ? 17.481 -12.988 2.670 1.00 73.81 97 ARG A C 1
ATOM 704 O O . ARG A 1 97 ? 18.103 -14.034 2.806 1.00 73.81 97 ARG A O 1
ATOM 711 N N . ASP A 1 98 ? 17.891 -11.808 3.129 1.00 70.50 98 ASP A N 1
ATOM 712 C CA . ASP A 1 98 ? 19.121 -11.578 3.882 1.00 70.50 98 ASP A CA 1
ATOM 713 C C . ASP A 1 98 ? 18.723 -10.966 5.239 1.00 70.50 98 ASP A C 1
ATOM 715 O O . ASP A 1 98 ? 17.950 -10.009 5.282 1.00 70.50 98 ASP A O 1
ATOM 719 N N . ASN A 1 99 ? 19.238 -11.493 6.355 1.00 60.16 99 ASN A N 1
ATOM 720 C CA . ASN A 1 99 ? 19.023 -10.903 7.689 1.00 60.16 99 ASN A CA 1
ATOM 721 C C . ASN A 1 99 ? 19.921 -9.677 7.952 1.00 60.16 99 ASN A C 1
ATOM 723 O O . ASN A 1 99 ? 19.894 -9.114 9.047 1.00 60.16 99 ASN A O 1
ATOM 727 N N . GLU A 1 100 ? 20.725 -9.278 6.966 1.00 58.34 100 GLU A N 1
ATOM 728 C CA . GLU A 1 100 ? 21.624 -8.134 7.047 1.00 58.34 100 GLU A CA 1
ATOM 729 C C . GLU A 1 100 ? 21.067 -6.948 6.264 1.00 58.34 100 GLU A C 1
ATOM 731 O O . GLU A 1 100 ? 20.779 -7.026 5.067 1.00 58.34 100 GLU A O 1
ATOM 736 N N . VAL A 1 101 ? 20.963 -5.815 6.951 1.00 60.53 101 VAL A N 1
ATOM 737 C CA . VAL A 1 101 ? 20.616 -4.538 6.339 1.00 60.53 101 VAL A CA 1
ATOM 738 C C . VAL A 1 101 ? 21.830 -4.059 5.556 1.00 60.53 101 VAL A C 1
ATOM 740 O O . VAL A 1 101 ? 22.844 -3.664 6.133 1.00 60.53 101 VAL A O 1
ATOM 743 N N . LYS A 1 102 ? 21.735 -4.087 4.226 1.00 60.12 102 LYS A N 1
ATOM 744 C CA . LYS A 1 102 ? 22.765 -3.513 3.359 1.00 60.12 102 LYS A CA 1
ATOM 745 C C . LYS A 1 102 ? 22.666 -1.994 3.438 1.00 60.12 102 LYS A C 1
ATOM 747 O O . LYS A 1 102 ? 21.790 -1.377 2.838 1.00 60.12 102 LYS A O 1
ATOM 752 N N . VAL A 1 103 ? 23.556 -1.390 4.223 1.00 57.41 103 VAL A N 1
ATOM 753 C CA . VAL A 1 103 ? 23.699 0.066 4.278 1.00 57.41 103 VAL A CA 1
ATOM 754 C C . VAL A 1 103 ? 24.387 0.509 2.995 1.00 57.41 103 VAL A C 1
ATOM 756 O O . VAL A 1 103 ? 25.586 0.292 2.816 1.00 57.41 103 VAL A O 1
ATOM 759 N N . HIS A 1 104 ? 23.631 1.133 2.098 1.00 55.41 104 HIS A N 1
ATOM 760 C CA . HIS A 1 104 ? 24.227 1.824 0.965 1.00 55.41 104 HIS A CA 1
ATOM 761 C C . HIS A 1 104 ? 24.880 3.119 1.478 1.00 55.41 104 HIS A C 1
ATOM 763 O O . HIS A 1 104 ? 24.217 3.894 2.176 1.00 55.41 104 HIS A O 1
ATOM 769 N N . PRO A 1 105 ? 26.180 3.352 1.215 1.00 52.50 105 PRO A N 1
ATOM 770 C CA . PRO A 1 105 ? 26.822 4.609 1.577 1.00 52.50 105 PRO A CA 1
ATOM 771 C C . PRO A 1 105 ? 26.085 5.787 0.928 1.00 52.50 105 PRO A C 1
ATOM 773 O O . PRO A 1 105 ? 25.538 5.651 -0.162 1.00 52.50 105 PRO A O 1
ATOM 776 N N . ALA A 1 106 ? 26.070 6.938 1.603 1.00 49.94 106 ALA A N 1
ATOM 777 C CA . ALA A 1 106 ? 25.417 8.139 1.093 1.00 49.94 106 ALA A CA 1
ATOM 778 C C . ALA A 1 106 ? 25.988 8.548 -0.280 1.00 49.94 106 ALA A C 1
ATOM 780 O O . ALA A 1 106 ? 27.210 8.600 -0.458 1.00 49.94 106 ALA A O 1
ATOM 781 N N . GLY A 1 107 ? 25.089 8.862 -1.216 1.00 58.66 107 GLY A N 1
ATOM 782 C CA . GLY A 1 107 ? 25.392 9.202 -2.606 1.00 58.66 107 GLY A CA 1
ATOM 783 C C . GLY A 1 107 ? 24.940 8.109 -3.572 1.00 58.66 107 GLY A C 1
ATOM 784 O O . GLY A 1 107 ? 25.208 6.929 -3.351 1.00 58.66 107 GLY A O 1
ATOM 785 N N . ASP A 1 108 ? 24.268 8.508 -4.651 1.00 66.56 108 ASP A N 1
ATOM 786 C CA . ASP A 1 108 ? 23.793 7.572 -5.665 1.00 66.56 108 ASP A CA 1
ATOM 787 C C . ASP A 1 108 ? 24.991 7.021 -6.446 1.00 66.56 108 ASP A C 1
ATOM 789 O O . ASP A 1 108 ? 25.609 7.706 -7.263 1.00 66.56 108 ASP A O 1
ATOM 793 N N . LYS A 1 109 ? 25.369 5.777 -6.142 1.00 74.69 109 LYS A N 1
ATOM 794 C CA . LYS A 1 109 ? 26.381 5.025 -6.883 1.00 74.69 109 LYS A CA 1
ATOM 795 C C . LYS A 1 109 ? 25.707 3.851 -7.564 1.00 74.69 109 LYS A C 1
ATOM 797 O O . LYS A 1 109 ? 25.077 3.022 -6.911 1.00 74.69 109 LYS A O 1
ATOM 802 N N . PHE A 1 110 ? 25.871 3.788 -8.873 1.00 79.50 110 PHE A N 1
ATOM 803 C CA . PHE A 1 110 ? 25.290 2.755 -9.714 1.00 79.50 110 PHE A CA 1
ATOM 804 C C . PHE A 1 110 ? 26.379 1.750 -10.064 1.00 79.50 110 PHE A C 1
ATOM 806 O O . PHE A 1 110 ? 27.530 2.136 -10.258 1.00 79.50 110 PHE A O 1
ATOM 813 N N . TYR A 1 111 ? 26.028 0.468 -10.106 1.00 77.25 111 TYR A N 1
ATOM 814 C CA . TYR A 1 111 ? 26.971 -0.616 -10.360 1.00 77.25 111 TYR A CA 1
ATOM 815 C C . TYR A 1 111 ? 26.401 -1.586 -11.394 1.00 77.25 111 TYR A C 1
ATOM 817 O O . TYR A 1 111 ? 25.188 -1.801 -11.441 1.00 77.25 111 TYR A O 1
ATOM 825 N N . THR A 1 112 ? 27.270 -2.174 -12.211 1.00 75.94 112 THR A N 1
ATOM 826 C CA . THR A 1 112 ? 26.924 -3.298 -13.089 1.00 75.94 112 THR A CA 1
ATOM 827 C C . THR A 1 112 ? 26.683 -4.570 -12.266 1.00 75.94 112 THR A C 1
ATOM 829 O O . THR A 1 112 ? 27.015 -4.632 -11.080 1.00 75.94 112 THR A O 1
ATOM 832 N N . GLU A 1 113 ? 26.142 -5.625 -12.884 1.00 64.81 113 GLU A N 1
ATOM 833 C CA . GLU A 1 113 ? 26.007 -6.939 -12.226 1.00 64.81 113 GLU A CA 1
ATOM 834 C C . GLU A 1 113 ? 27.371 -7.543 -11.832 1.00 64.81 113 GLU A C 1
ATOM 836 O O . GLU A 1 113 ? 27.451 -8.345 -10.902 1.00 64.81 113 GLU A O 1
ATOM 841 N N . GLN A 1 114 ? 28.449 -7.127 -12.506 1.00 79.88 114 GLN A N 1
ATOM 842 C CA . GLN A 1 114 ? 29.833 -7.492 -12.198 1.00 79.88 114 GLN A CA 1
ATOM 843 C C . GLN A 1 114 ? 30.420 -6.672 -11.034 1.00 79.88 114 GLN A C 1
ATOM 845 O O . GLN A 1 114 ? 31.510 -6.985 -10.557 1.00 79.88 114 GLN A O 1
ATOM 850 N N . GLY A 1 115 ? 29.700 -5.655 -10.549 1.00 75.69 115 GLY A N 1
ATOM 851 C CA . GLY A 1 115 ? 30.128 -4.780 -9.458 1.00 75.69 115 GLY A CA 1
ATOM 852 C C . GLY A 1 115 ? 30.971 -3.581 -9.898 1.00 75.69 115 GLY A C 1
ATOM 853 O O . GLY A 1 115 ? 31.504 -2.880 -9.037 1.00 75.69 115 GLY A O 1
ATOM 854 N N . ASP A 1 116 ? 31.083 -3.313 -11.202 1.00 83.88 116 ASP A N 1
ATOM 855 C CA . ASP A 1 116 ? 31.803 -2.145 -11.717 1.00 83.88 116 ASP A CA 1
ATOM 856 C C . ASP A 1 116 ? 30.963 -0.885 -11.530 1.00 83.88 116 ASP A C 1
ATOM 858 O O . ASP A 1 116 ? 29.771 -0.880 -11.836 1.00 83.88 116 ASP A O 1
ATOM 862 N N . GLN A 1 117 ? 31.566 0.197 -11.036 1.00 81.81 117 GLN A N 1
ATOM 863 C CA . GLN A 1 117 ? 30.848 1.457 -10.866 1.00 81.81 117 GLN A CA 1
ATOM 864 C C . GLN A 1 117 ? 30.520 2.075 -12.232 1.00 81.81 117 GLN A C 1
ATOM 866 O O . GLN A 1 117 ? 31.396 2.245 -13.078 1.00 81.81 117 GLN A O 1
ATOM 871 N N . VAL A 1 118 ? 29.258 2.447 -12.416 1.00 84.69 118 VAL A N 1
ATOM 872 C CA . VAL A 1 118 ? 28.746 3.128 -13.603 1.00 84.69 118 VAL A CA 1
ATOM 873 C C . VAL A 1 118 ? 28.970 4.635 -13.461 1.00 84.69 118 VAL A C 1
ATOM 875 O O . VAL A 1 118 ? 28.789 5.206 -12.381 1.00 84.69 118 VAL A O 1
ATOM 878 N N . ASP A 1 119 ? 29.380 5.268 -14.558 1.00 85.94 119 ASP A N 1
ATOM 879 C CA . ASP A 1 119 ? 29.597 6.711 -14.644 1.00 85.94 119 ASP A CA 1
ATOM 880 C C . ASP A 1 119 ? 28.294 7.496 -14.389 1.00 85.94 119 ASP A C 1
ATOM 882 O O . ASP A 1 119 ? 27.220 7.111 -14.855 1.00 85.94 119 ASP A O 1
ATOM 886 N N . LEU A 1 120 ? 28.374 8.588 -13.624 1.00 83.44 120 LEU A N 1
ATOM 887 C CA . LEU A 1 120 ? 27.190 9.358 -13.241 1.00 83.44 120 LEU A CA 1
ATOM 888 C C . LEU A 1 120 ? 26.596 10.144 -14.419 1.00 83.44 120 LEU A C 1
ATOM 890 O O . LEU A 1 120 ? 25.374 10.229 -14.509 1.00 83.44 120 LEU A O 1
ATOM 894 N N . ASP A 1 121 ? 27.416 10.664 -15.336 1.00 83.88 121 ASP A N 1
ATOM 895 C CA . ASP A 1 121 ? 26.928 11.363 -16.532 1.00 83.88 121 ASP A CA 1
ATOM 896 C C . ASP A 1 121 ? 26.136 10.398 -17.417 1.00 83.88 121 ASP A C 1
ATOM 898 O O . ASP A 1 121 ? 25.078 10.741 -17.944 1.00 83.88 121 ASP A O 1
ATOM 902 N N . PHE A 1 122 ? 26.601 9.151 -17.507 1.00 81.31 122 PHE A N 1
ATOM 903 C CA . PHE A 1 122 ? 25.877 8.084 -18.190 1.00 81.31 122 PHE A CA 1
ATOM 904 C C . PHE A 1 122 ? 24.533 7.766 -17.521 1.00 81.31 122 PHE A C 1
ATOM 906 O O . PHE A 1 122 ? 23.526 7.589 -18.206 1.00 81.31 122 PHE A O 1
ATOM 913 N N . VAL A 1 123 ? 24.489 7.711 -16.186 1.00 82.12 123 VAL A N 1
ATOM 914 C CA . VAL A 1 123 ? 23.234 7.485 -15.454 1.00 82.12 123 VAL A CA 1
ATOM 915 C C . VAL A 1 123 ? 22.252 8.636 -15.672 1.00 82.12 123 VAL A C 1
ATOM 917 O O . VAL A 1 123 ? 21.066 8.394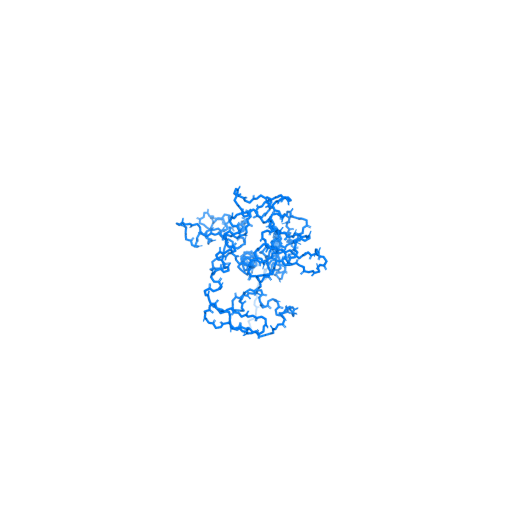 -15.883 1.00 82.12 123 VAL A O 1
ATOM 920 N N . LEU A 1 124 ? 22.728 9.880 -15.653 1.00 83.25 124 LEU A N 1
ATOM 921 C CA . LEU A 1 124 ? 21.893 11.056 -15.896 1.00 83.25 124 LEU A CA 1
ATOM 922 C C . LEU A 1 124 ? 21.357 11.093 -17.336 1.00 83.25 124 LEU A C 1
ATOM 924 O O . LEU A 1 124 ? 20.173 11.367 -17.528 1.00 83.25 124 LEU A O 1
ATOM 928 N N . ASP A 1 125 ? 22.181 10.759 -18.334 1.00 82.75 125 ASP A N 1
ATOM 929 C CA . ASP A 1 125 ? 21.742 10.611 -19.732 1.00 82.75 125 ASP A CA 1
ATOM 930 C C . ASP A 1 125 ? 20.677 9.511 -19.879 1.00 82.75 125 ASP A C 1
ATOM 932 O O . ASP A 1 125 ? 19.668 9.701 -20.562 1.00 82.75 125 ASP A O 1
ATOM 936 N N . PHE A 1 126 ? 20.846 8.381 -19.182 1.00 81.31 126 PHE A N 1
ATOM 937 C CA . PHE A 1 126 ? 19.848 7.313 -19.150 1.00 81.31 126 PHE A CA 1
ATOM 938 C C . PHE A 1 126 ? 18.510 7.781 -18.572 1.00 81.31 126 PHE A C 1
ATOM 940 O O . PHE A 1 126 ? 17.473 7.566 -19.201 1.00 81.31 126 PHE A O 1
ATOM 947 N N . TRP A 1 127 ? 18.526 8.442 -17.409 1.00 80.06 127 TRP A N 1
ATOM 948 C CA . TRP A 1 127 ? 17.310 8.974 -16.788 1.00 80.06 127 TRP A CA 1
ATOM 949 C C . TRP A 1 127 ? 16.613 9.994 -17.686 1.00 80.06 127 TRP A C 1
ATOM 951 O O . TRP A 1 127 ? 15.409 9.879 -17.891 1.00 80.06 127 TRP A O 1
ATOM 961 N N . SER A 1 128 ? 17.360 10.917 -18.299 1.00 82.50 128 SER A N 1
ATOM 962 C CA . SER A 1 128 ? 16.792 11.907 -19.223 1.00 82.50 128 SER A CA 1
ATOM 963 C C . SER A 1 128 ? 16.074 11.253 -20.407 1.00 82.50 128 SER A C 1
ATOM 965 O O . SER A 1 128 ? 14.975 11.668 -20.767 1.00 82.50 128 SER A O 1
ATOM 967 N N . LYS A 1 129 ? 16.666 10.216 -21.014 1.00 77.69 129 LYS A N 1
ATOM 968 C CA . LYS A 1 129 ? 16.035 9.484 -22.126 1.00 77.69 129 LYS A CA 1
ATOM 969 C C . LYS A 1 129 ? 14.794 8.722 -21.676 1.00 77.69 129 LYS A C 1
ATOM 971 O O . LYS A 1 129 ? 13.812 8.639 -22.415 1.00 77.69 129 LYS A O 1
ATOM 976 N N . LEU A 1 130 ? 14.842 8.152 -20.474 1.00 75.50 130 LEU A N 1
ATOM 977 C CA . LEU A 1 130 ? 13.721 7.426 -19.893 1.00 75.50 130 LEU A CA 1
ATOM 978 C C . LEU A 1 130 ? 12.547 8.371 -19.613 1.00 75.50 130 LEU A C 1
ATOM 980 O O . LEU A 1 130 ? 11.414 8.021 -19.944 1.00 75.50 130 LEU A O 1
ATOM 984 N N . ASP A 1 131 ? 12.817 9.574 -19.108 1.00 77.19 131 ASP A N 1
ATOM 985 C CA . ASP A 1 131 ? 11.820 10.629 -18.908 1.00 77.19 131 ASP A CA 1
ATOM 986 C C . ASP A 1 13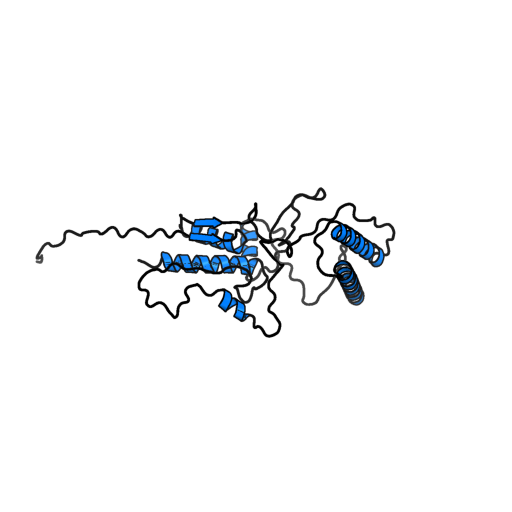1 ? 11.211 11.091 -20.237 1.00 77.19 131 ASP A C 1
ATOM 988 O O . ASP A 1 131 ? 9.991 11.062 -20.382 1.00 77.19 131 ASP A O 1
ATOM 992 N N . ASP A 1 132 ? 12.025 11.403 -21.253 1.00 74.25 132 ASP A N 1
ATOM 993 C CA . ASP A 1 132 ? 11.540 11.823 -22.579 1.00 74.25 132 ASP A CA 1
ATOM 994 C C . ASP A 1 132 ? 10.598 10.792 -23.215 1.00 74.25 132 ASP A C 1
ATOM 996 O O . ASP A 1 132 ? 9.599 11.131 -23.861 1.00 74.25 132 ASP A O 1
ATOM 1000 N N . ILE A 1 133 ? 10.923 9.510 -23.063 1.00 66.81 133 ILE A N 1
ATOM 1001 C CA . ILE A 1 133 ? 10.144 8.415 -23.640 1.00 66.81 133 ILE A CA 1
ATOM 1002 C C . ILE A 1 133 ? 8.891 8.138 -22.811 1.00 66.81 133 ILE A C 1
ATOM 1004 O O . ILE A 1 133 ? 7.830 7.868 -23.380 1.00 66.81 133 ILE A O 1
ATOM 1008 N N . THR A 1 134 ? 8.982 8.276 -21.490 1.00 67.12 134 THR A N 1
ATOM 1009 C CA . THR A 1 134 ? 7.827 8.248 -20.590 1.00 67.12 134 THR A CA 1
ATOM 1010 C C . THR A 1 134 ? 6.855 9.369 -20.963 1.00 67.12 134 THR A C 1
ATOM 1012 O O . THR A 1 134 ? 5.686 9.101 -21.241 1.00 67.12 134 THR A O 1
ATOM 1015 N N . ASP A 1 135 ? 7.337 10.599 -21.120 1.00 71.38 135 ASP A N 1
ATOM 1016 C CA . ASP A 1 135 ? 6.542 11.745 -21.559 1.00 71.38 135 ASP A CA 1
ATOM 1017 C C . ASP A 1 135 ? 5.899 11.514 -22.928 1.00 71.38 135 ASP A C 1
ATOM 1019 O O . ASP A 1 135 ? 4.722 11.821 -23.130 1.00 71.38 135 ASP A O 1
ATOM 1023 N N . GLN A 1 136 ? 6.627 10.930 -23.882 1.00 67.50 136 GLN A N 1
ATOM 1024 C CA . GLN A 1 136 ? 6.067 10.569 -25.186 1.00 67.50 136 GLN A CA 1
ATOM 1025 C C . GLN A 1 136 ? 4.979 9.493 -25.089 1.00 67.50 136 GLN A C 1
ATOM 1027 O O . GLN A 1 136 ? 3.961 9.614 -25.773 1.00 67.50 136 GLN A O 1
ATOM 1032 N N . ALA A 1 137 ? 5.155 8.478 -24.241 1.00 63.28 137 ALA A N 1
ATOM 1033 C CA . ALA A 1 137 ? 4.156 7.435 -24.011 1.00 63.28 137 ALA A CA 1
ATOM 1034 C C . ALA A 1 137 ? 2.886 7.984 -23.333 1.00 63.28 137 ALA A C 1
ATOM 1036 O O . ALA A 1 137 ? 1.784 7.500 -23.602 1.00 63.28 137 ALA A O 1
ATOM 1037 N N . TYR A 1 138 ? 3.025 9.026 -22.506 1.00 61.91 138 TYR A N 1
ATOM 1038 C CA . TYR A 1 138 ? 1.923 9.674 -21.788 1.00 61.91 138 TYR A CA 1
ATOM 1039 C C . TYR A 1 138 ? 1.417 10.977 -22.436 1.00 61.91 138 TYR A C 1
ATOM 1041 O O . TYR A 1 138 ? 0.509 11.623 -21.896 1.00 61.91 138 TYR A O 1
ATOM 1049 N N . LYS A 1 139 ? 1.926 11.368 -23.616 1.00 62.81 139 LYS A N 1
ATOM 1050 C CA . LYS A 1 139 ? 1.435 12.539 -24.367 1.00 62.81 139 LYS A CA 1
ATOM 1051 C C . LYS A 1 139 ? -0.066 12.398 -24.653 1.00 62.81 139 LYS A C 1
ATOM 1053 O O . LYS A 1 139 ? -0.504 11.547 -25.428 1.00 62.81 139 LYS A O 1
ATOM 1058 N N . GLY A 1 140 ? -0.860 13.285 -24.048 1.00 58.78 140 GLY A N 1
ATOM 1059 C CA . GLY A 1 140 ? -2.327 13.277 -24.128 1.00 58.78 140 GLY A CA 1
ATOM 1060 C C . GLY A 1 140 ? -3.044 12.680 -22.911 1.00 58.78 140 GLY A C 1
ATOM 1061 O O . GLY A 1 140 ? -4.257 12.485 -22.982 1.00 58.78 140 GLY A O 1
ATOM 1062 N N . GLY A 1 141 ? -2.320 12.422 -21.818 1.00 56.81 141 GLY A N 1
ATOM 1063 C CA . GLY A 1 141 ? -2.846 11.889 -20.561 1.00 56.81 141 GLY A CA 1
ATOM 1064 C C . GLY A 1 141 ? -2.800 10.357 -20.496 1.00 56.81 141 GLY A C 1
ATOM 1065 O O . GLY A 1 141 ? -2.648 9.699 -21.529 1.00 56.81 141 GLY A O 1
ATOM 1066 N N . PRO A 1 142 ? -2.925 9.766 -19.294 1.00 54.50 142 PRO A N 1
ATOM 1067 C CA . PRO A 1 142 ? -2.955 8.317 -19.134 1.00 54.50 142 PRO A CA 1
ATOM 1068 C C . PRO A 1 142 ? -4.138 7.726 -19.912 1.00 54.50 142 PRO A C 1
ATOM 1070 O O . PRO A 1 142 ? -5.300 8.014 -19.627 1.00 54.50 142 PRO A O 1
ATOM 1073 N N . LYS A 1 143 ? -3.841 6.908 -20.926 1.00 58.81 143 LYS A N 1
ATOM 1074 C CA . LYS A 1 143 ? -4.842 6.178 -21.712 1.00 58.81 143 LYS A CA 1
ATOM 1075 C C . LYS A 1 143 ? -4.807 4.713 -21.315 1.00 58.81 143 LYS A C 1
ATOM 1077 O O . LYS A 1 143 ? -3.941 3.965 -21.747 1.00 58.81 143 LYS A O 1
ATOM 1082 N N . ASP A 1 144 ? -5.792 4.281 -20.542 1.00 63.12 144 ASP A N 1
ATOM 1083 C CA . ASP A 1 144 ? -5.899 2.896 -20.085 1.00 63.12 144 ASP A CA 1
ATOM 1084 C C . ASP A 1 144 ? -6.496 1.967 -21.160 1.00 63.12 144 ASP A C 1
ATOM 1086 O O . ASP A 1 144 ? -7.573 1.386 -21.002 1.00 63.12 144 ASP A O 1
ATOM 1090 N N . ASN A 1 145 ? -5.798 1.801 -22.289 1.00 61.91 145 ASN A N 1
ATOM 1091 C CA . ASN A 1 145 ? -6.235 0.959 -23.408 1.00 61.91 145 ASN A CA 1
ATOM 1092 C C . ASN A 1 145 ? -5.113 0.069 -23.980 1.00 61.91 145 ASN A C 1
ATOM 1094 O O . ASN A 1 145 ? -3.932 0.298 -23.750 1.00 61.91 145 ASN A O 1
ATOM 1098 N N . CYS A 1 146 ? -5.487 -0.978 -24.726 1.00 52.53 146 CYS A N 1
ATOM 1099 C CA . CYS A 1 146 ? -4.548 -1.961 -25.294 1.00 52.53 146 CYS A CA 1
ATOM 1100 C C . CYS A 1 146 ? -3.469 -1.325 -26.194 1.00 52.53 146 CYS A C 1
ATOM 1102 O O . CYS A 1 146 ? -2.319 -1.766 -26.193 1.00 52.53 146 CYS A O 1
ATOM 1104 N N . GLU A 1 147 ? -3.824 -0.272 -26.933 1.00 59.41 147 GLU A N 1
ATOM 1105 C CA . GLU A 1 147 ? -2.895 0.450 -27.809 1.00 59.41 147 GLU A CA 1
ATOM 1106 C C . GLU A 1 147 ? -1.792 1.160 -27.016 1.00 59.41 147 GLU A C 1
ATOM 1108 O O . GLU A 1 147 ? -0.629 1.119 -27.421 1.00 59.41 147 GLU A O 1
ATOM 1113 N N . SER A 1 148 ? -2.122 1.710 -25.843 1.00 63.22 148 SER A N 1
ATOM 1114 C CA . SER A 1 148 ? -1.140 2.280 -24.923 1.00 63.22 148 SER A CA 1
ATOM 1115 C C . SER A 1 148 ? -0.130 1.226 -24.455 1.00 63.22 148 SER A C 1
ATOM 1117 O O . SER A 1 148 ? 1.068 1.470 -24.545 1.00 63.22 148 SER A O 1
ATOM 1119 N N . PHE A 1 149 ? -0.541 0.007 -24.088 1.00 62.50 149 PHE A N 1
ATOM 1120 C CA . PHE A 1 149 ? 0.419 -1.020 -23.631 1.00 62.50 149 PHE A CA 1
ATOM 1121 C C . PHE A 1 149 ? 1.367 -1.500 -24.728 1.00 62.50 149 PHE A C 1
ATOM 1123 O O . PHE A 1 149 ? 2.553 -1.700 -24.470 1.00 62.50 149 PHE A O 1
ATOM 1130 N N . LYS A 1 150 ? 0.879 -1.625 -25.969 1.00 64.44 150 LYS A N 1
ATOM 1131 C CA . LYS A 1 150 ? 1.755 -1.899 -27.119 1.00 64.44 150 LYS A CA 1
ATOM 1132 C C . LYS A 1 150 ? 2.756 -0.765 -27.337 1.00 64.44 150 LYS A C 1
ATOM 1134 O O . LYS A 1 150 ? 3.918 -1.028 -27.638 1.00 64.44 150 LYS A O 1
ATOM 1139 N N . SER A 1 151 ? 2.326 0.485 -27.146 1.00 73.75 151 SER A N 1
ATOM 1140 C CA . SER A 1 151 ? 3.224 1.639 -27.221 1.00 73.75 151 SER A CA 1
ATOM 1141 C C . SER A 1 151 ? 4.263 1.647 -26.094 1.00 73.75 151 SER A C 1
ATOM 1143 O O . SER A 1 151 ? 5.425 1.912 -26.376 1.00 73.75 151 SER A O 1
ATOM 1145 N N . VAL A 1 152 ? 3.895 1.242 -24.871 1.00 77.06 152 VAL A N 1
ATOM 1146 C CA . VAL A 1 152 ? 4.819 1.115 -23.730 1.00 77.06 152 VAL A CA 1
ATOM 1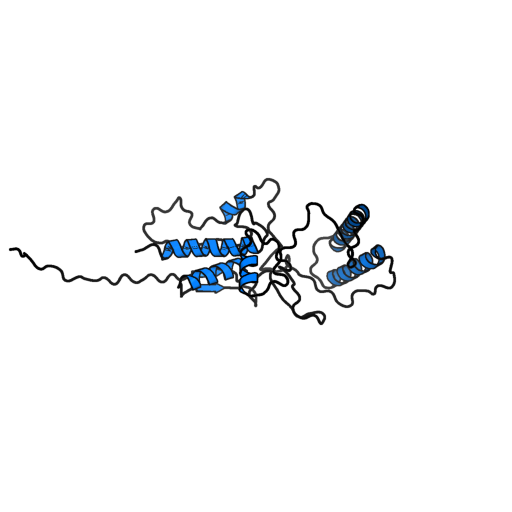147 C C . VAL A 1 152 ? 5.875 0.040 -23.995 1.00 77.06 152 VAL A C 1
ATOM 1149 O O . VAL A 1 152 ? 7.061 0.318 -23.878 1.00 77.06 152 VAL A O 1
ATOM 1152 N N . GLY A 1 153 ? 5.486 -1.165 -24.426 1.00 82.69 153 GLY A N 1
ATOM 1153 C CA . GLY A 1 153 ? 6.454 -2.228 -24.738 1.00 82.69 153 GLY A CA 1
ATOM 1154 C C . GLY A 1 153 ? 7.430 -1.844 -25.854 1.00 82.69 153 GLY A C 1
ATOM 1155 O O . GLY A 1 153 ? 8.631 -2.112 -25.765 1.00 82.69 153 GLY A O 1
ATOM 1156 N N . LYS A 1 154 ? 6.932 -1.159 -26.890 1.00 83.12 154 LYS A N 1
ATOM 1157 C CA . LYS A 1 154 ? 7.767 -0.623 -27.971 1.00 83.12 154 LYS A CA 1
ATOM 1158 C C . LYS A 1 154 ? 8.722 0.462 -27.469 1.00 83.12 154 LYS A C 1
ATOM 1160 O O . LYS A 1 154 ? 9.901 0.425 -27.798 1.00 83.12 154 LYS A O 1
ATOM 1165 N N . ALA A 1 155 ? 8.223 1.389 -26.657 1.00 80.25 155 ALA A N 1
ATOM 1166 C CA . ALA A 1 155 ? 9.018 2.439 -26.036 1.00 80.25 155 ALA A CA 1
ATOM 1167 C C . ALA A 1 155 ? 10.145 1.844 -25.175 1.00 80.25 155 ALA A C 1
ATOM 1169 O O . ALA A 1 155 ? 11.311 2.154 -25.396 1.00 80.25 155 ALA A O 1
ATOM 1170 N N . CYS A 1 156 ? 9.830 0.903 -24.280 1.00 83.12 156 CYS A N 1
ATOM 1171 C CA . CYS A 1 156 ? 10.826 0.232 -23.444 1.00 83.12 156 CYS A CA 1
ATOM 1172 C C . CYS A 1 156 ? 11.887 -0.507 -24.273 1.00 83.12 156 CYS A C 1
ATOM 1174 O O . CYS A 1 156 ? 13.078 -0.379 -24.006 1.00 83.12 156 CYS A O 1
ATOM 1176 N N . THR A 1 157 ? 11.489 -1.266 -25.298 1.00 88.19 157 THR A N 1
ATOM 1177 C CA . THR A 1 157 ? 12.457 -1.991 -26.144 1.00 88.19 157 THR A CA 1
ATOM 1178 C C . THR A 1 157 ? 13.291 -1.060 -27.020 1.00 88.19 157 THR A C 1
ATOM 1180 O O . THR A 1 157 ? 14.458 -1.351 -27.268 1.00 88.19 157 THR A O 1
ATOM 1183 N N . GLN A 1 158 ? 12.752 0.089 -27.436 1.00 84.62 158 GLN A N 1
ATOM 1184 C CA . GLN A 1 158 ? 13.528 1.136 -28.097 1.00 84.62 158 GLN A CA 1
ATOM 1185 C C . GLN A 1 158 ? 14.589 1.736 -27.161 1.00 84.62 158 GLN A C 1
ATOM 1187 O O . GLN A 1 158 ? 15.750 1.789 -27.563 1.00 84.62 158 GLN A O 1
ATOM 1192 N N . ILE A 1 159 ? 14.232 2.073 -25.912 1.00 81.31 159 ILE A N 1
ATOM 1193 C CA . ILE A 1 159 ? 15.200 2.523 -24.890 1.00 81.31 159 ILE A CA 1
ATOM 1194 C C . ILE A 1 159 ? 16.322 1.503 -24.754 1.00 81.31 159 ILE A C 1
ATOM 1196 O O . ILE A 1 159 ? 17.494 1.859 -24.803 1.00 81.31 159 ILE A O 1
ATOM 1200 N N . LEU A 1 160 ? 15.972 0.222 -24.612 1.00 83.44 160 LEU A N 1
ATOM 1201 C CA . LEU A 1 160 ? 16.962 -0.835 -24.440 1.00 83.44 160 LEU A CA 1
ATOM 1202 C C . LEU A 1 160 ? 17.919 -0.915 -25.633 1.00 83.44 160 LEU A C 1
ATOM 1204 O O . LEU A 1 160 ? 19.123 -1.026 -25.421 1.00 83.44 160 LEU A O 1
ATOM 1208 N N . ARG A 1 161 ? 17.426 -0.821 -26.874 1.00 87.75 161 ARG A N 1
ATOM 1209 C CA . ARG A 1 161 ? 18.276 -0.828 -28.081 1.00 87.75 161 ARG A CA 1
ATOM 1210 C C . ARG A 1 161 ? 19.220 0.366 -28.124 1.00 87.75 161 ARG A C 1
ATOM 1212 O O . ARG A 1 161 ? 20.408 0.186 -28.376 1.00 87.75 161 ARG A O 1
ATOM 1219 N N . GLU A 1 162 ? 18.695 1.564 -27.882 1.00 81.06 162 GLU A N 1
ATOM 1220 C CA . GLU A 1 162 ? 19.473 2.806 -27.900 1.00 81.06 162 GLU A CA 1
ATOM 1221 C C . GLU A 1 162 ? 20.534 2.810 -26.796 1.00 81.06 162 GLU A C 1
ATOM 1223 O O . GLU A 1 162 ? 21.689 3.144 -27.047 1.00 81.06 162 GLU A O 1
ATOM 1228 N N . PHE A 1 163 ? 20.160 2.374 -25.594 1.00 76.94 163 PHE A N 1
ATOM 1229 C CA . PHE A 1 163 ? 21.034 2.348 -24.428 1.00 76.94 163 PHE A CA 1
ATOM 1230 C C . PHE A 1 163 ? 22.128 1.283 -24.521 1.00 76.94 163 PHE A C 1
ATOM 1232 O O . PHE A 1 163 ? 23.285 1.542 -24.205 1.00 76.94 163 PHE A O 1
ATOM 1239 N N . THR A 1 164 ? 21.779 0.076 -24.962 1.00 80.62 164 THR A N 1
ATOM 1240 C CA . THR A 1 164 ? 22.740 -1.036 -25.041 1.00 80.62 164 THR A CA 1
ATOM 1241 C C . THR A 1 164 ? 23.527 -1.056 -26.355 1.00 80.62 164 THR A C 1
ATOM 1243 O O . THR A 1 164 ? 24.437 -1.870 -26.504 1.00 80.62 164 THR A O 1
ATOM 1246 N N . GLY A 1 165 ? 23.157 -0.226 -27.338 1.00 84.75 165 GLY A N 1
ATOM 1247 C CA . GLY A 1 165 ? 23.676 -0.288 -28.710 1.00 84.75 165 GLY A CA 1
ATOM 1248 C C . GLY A 1 165 ? 23.281 -1.564 -29.468 1.00 84.75 165 GLY A C 1
ATOM 1249 O O . GLY A 1 165 ? 23.769 -1.810 -30.573 1.00 84.75 165 GLY A O 1
ATOM 1250 N N . ARG A 1 166 ? 22.410 -2.399 -28.889 1.00 87.38 166 ARG A N 1
ATOM 1251 C CA . ARG A 1 166 ? 22.008 -3.693 -29.440 1.00 87.38 166 ARG A CA 1
ATOM 1252 C C . ARG A 1 166 ? 20.730 -3.573 -30.249 1.00 87.38 166 ARG A C 1
ATOM 1254 O O . ARG A 1 166 ? 19.627 -3.670 -29.716 1.00 87.38 166 ARG A O 1
ATOM 1261 N N . ALA A 1 167 ? 20.878 -3.421 -31.561 1.00 90.88 167 ALA A N 1
ATOM 1262 C CA . ALA A 1 167 ? 19.746 -3.385 -32.488 1.00 90.88 167 ALA A CA 1
ATOM 1263 C C . ALA A 1 167 ? 18.971 -4.720 -32.571 1.00 90.88 167 ALA A C 1
ATOM 1265 O O . ALA A 1 167 ? 17.845 -4.737 -33.062 1.00 90.88 167 ALA A O 1
ATOM 1266 N N . ASP A 1 168 ? 19.553 -5.825 -32.091 1.00 94.06 168 ASP A N 1
ATOM 1267 C CA . ASP A 1 168 ? 18.974 -7.173 -32.127 1.00 94.06 168 ASP A CA 1
ATOM 1268 C C . ASP A 1 168 ? 17.975 -7.465 -30.995 1.00 94.06 168 ASP A C 1
ATOM 1270 O O . ASP A 1 168 ? 17.329 -8.512 -31.016 1.00 94.06 168 ASP A O 1
ATOM 1274 N N . ILE A 1 169 ? 17.815 -6.563 -30.018 1.00 92.31 169 ILE A N 1
ATOM 1275 C CA . ILE A 1 169 ? 16.808 -6.723 -28.958 1.00 92.31 169 ILE A CA 1
ATOM 1276 C C . ILE A 1 169 ? 15.413 -6.800 -29.608 1.00 92.31 169 ILE A C 1
ATOM 1278 O O . ILE A 1 169 ? 15.044 -5.881 -30.347 1.00 92.31 169 ILE A O 1
ATOM 1282 N N . PRO A 1 170 ? 14.624 -7.867 -29.375 1.00 93.69 170 PRO A N 1
ATOM 1283 C CA . PRO A 1 170 ? 13.311 -8.027 -29.992 1.00 93.69 170 PRO A CA 1
ATOM 1284 C C . PRO A 1 170 ? 12.271 -7.090 -29.367 1.00 93.69 170 PRO A C 1
ATOM 1286 O O . PRO A 1 170 ? 12.467 -6.555 -28.277 1.00 93.69 170 PRO A O 1
ATOM 1289 N N . ASP A 1 171 ? 11.151 -6.896 -30.061 1.00 90.62 171 ASP A N 1
ATOM 1290 C CA . ASP A 1 171 ? 9.994 -6.217 -29.474 1.00 90.62 171 ASP A CA 1
ATOM 1291 C C . ASP A 1 171 ? 9.396 -7.051 -28.331 1.00 90.62 171 ASP A C 1
ATOM 1293 O O . ASP A 1 171 ? 9.493 -8.282 -28.310 1.00 90.62 171 ASP A O 1
ATOM 1297 N N . ALA A 1 172 ? 8.749 -6.373 -27.380 1.00 88.56 172 ALA A N 1
ATOM 1298 C CA . ALA A 1 172 ? 8.055 -7.036 -26.287 1.00 88.56 172 ALA A CA 1
ATOM 1299 C C . ALA A 1 172 ? 6.893 -7.878 -26.838 1.00 88.56 172 ALA A C 1
ATOM 1301 O O . ALA A 1 172 ? 6.006 -7.355 -27.514 1.00 88.56 172 ALA A O 1
ATOM 1302 N N . VAL A 1 173 ? 6.897 -9.177 -26.529 1.00 86.81 173 VAL A N 1
ATOM 1303 C CA . VAL A 1 173 ? 5.838 -10.110 -26.952 1.00 86.81 173 VAL A CA 1
ATOM 1304 C C . VAL A 1 173 ? 4.561 -9.874 -26.146 1.00 86.81 173 VAL A C 1
ATOM 1306 O O . VAL A 1 173 ? 3.463 -9.872 -26.699 1.00 86.81 173 VAL A O 1
ATOM 1309 N N . GLU A 1 174 ? 4.713 -9.611 -24.849 1.00 85.62 174 GLU A N 1
ATOM 1310 C CA . GLU A 1 174 ? 3.623 -9.320 -23.925 1.00 85.62 174 GLU A CA 1
ATOM 1311 C C . GLU A 1 174 ? 4.034 -8.207 -22.955 1.00 85.62 174 GLU A C 1
ATOM 1313 O O . GLU A 1 174 ? 5.203 -8.078 -22.590 1.00 85.62 174 GLU A O 1
ATOM 1318 N N . VAL A 1 175 ? 3.062 -7.387 -22.548 1.00 82.88 175 VAL A N 1
ATOM 1319 C CA . VAL A 1 175 ? 3.261 -6.263 -21.626 1.00 82.88 175 VAL A CA 1
ATOM 1320 C C . VAL A 1 175 ? 2.180 -6.313 -20.562 1.00 82.88 175 VAL A C 1
ATOM 1322 O O . VAL A 1 175 ? 0.988 -6.306 -20.873 1.00 82.88 175 VAL A O 1
ATOM 1325 N N . LEU A 1 176 ? 2.608 -6.309 -19.304 1.00 82.44 176 LEU A N 1
ATOM 1326 C CA . LEU A 1 176 ? 1.736 -6.176 -18.148 1.00 82.44 176 LEU A CA 1
ATOM 1327 C C . LEU A 1 176 ? 2.017 -4.843 -17.462 1.00 82.44 176 LEU A C 1
ATOM 1329 O O . LEU A 1 176 ? 3.169 -4.478 -17.249 1.00 82.44 176 LEU A O 1
ATOM 1333 N N . CYS A 1 177 ? 0.964 -4.105 -17.127 1.00 80.06 177 CYS A N 1
ATOM 1334 C CA . CYS A 1 177 ? 1.090 -2.787 -16.524 1.00 80.06 177 CYS A CA 1
ATOM 1335 C C . CYS A 1 177 ? -0.095 -2.526 -15.591 1.00 80.06 177 CYS A C 1
ATOM 1337 O O . CYS A 1 177 ? -1.243 -2.855 -15.907 1.00 80.06 177 CYS A O 1
ATOM 1339 N N . SER A 1 178 ? 0.201 -1.975 -14.416 1.00 81.25 178 SER A N 1
ATOM 1340 C CA . SER A 1 178 ? -0.798 -1.644 -13.406 1.00 81.25 178 SER A CA 1
ATOM 1341 C C . SER A 1 178 ? -1.560 -0.370 -13.779 1.00 81.25 178 SER A C 1
ATOM 1343 O O . SER A 1 178 ? -1.030 0.534 -14.418 1.00 81.25 178 SER A O 1
ATOM 1345 N N . ARG A 1 179 ? -2.833 -0.299 -13.373 1.00 80.25 179 ARG A N 1
ATOM 1346 C CA . ARG A 1 179 ? -3.747 0.803 -13.716 1.00 80.25 179 ARG A CA 1
ATOM 1347 C C . ARG A 1 179 ? -4.373 1.415 -12.472 1.00 80.25 179 ARG A C 1
ATOM 1349 O O . ARG A 1 179 ? -5.581 1.353 -12.252 1.00 80.25 179 ARG A O 1
ATOM 1356 N N . TRP A 1 180 ? -3.527 1.960 -11.606 1.00 86.12 180 TRP A N 1
ATOM 1357 C CA . TRP A 1 180 ? -3.981 2.498 -10.323 1.00 86.12 180 TRP A CA 1
ATOM 1358 C C . TRP A 1 180 ? -4.933 3.686 -10.477 1.00 86.12 180 TRP A C 1
ATOM 1360 O O . TRP A 1 180 ? -5.877 3.813 -9.705 1.00 86.12 180 TRP A O 1
ATOM 1370 N N . HIS A 1 181 ? -4.705 4.523 -11.492 1.00 83.69 181 HIS A N 1
ATOM 1371 C CA . HIS A 1 181 ? -5.488 5.732 -11.726 1.00 83.69 181 HIS A CA 1
ATOM 1372 C C . HIS A 1 181 ? -6.929 5.449 -12.176 1.00 83.69 181 HIS A C 1
ATOM 1374 O O . HIS A 1 181 ? -7.855 6.029 -11.620 1.00 83.69 181 HIS A O 1
ATOM 1380 N N . SER A 1 182 ? -7.140 4.548 -13.142 1.00 83.62 182 SER A N 1
ATOM 1381 C CA . SER A 1 182 ? -8.488 4.217 -13.636 1.00 83.62 182 SER A CA 1
ATOM 1382 C C . SER A 1 182 ? -9.247 3.205 -12.792 1.00 83.62 182 SER A C 1
ATOM 1384 O O . SER A 1 182 ? -10.438 3.001 -13.029 1.00 83.62 182 SER A O 1
ATOM 1386 N N . ASN A 1 183 ? -8.601 2.553 -11.824 1.00 86.94 183 ASN A N 1
ATOM 1387 C CA . ASN A 1 183 ? -9.317 1.686 -10.903 1.00 86.94 183 ASN A CA 1
ATOM 1388 C C . ASN A 1 183 ? -10.266 2.547 -10.039 1.00 86.94 183 ASN A C 1
ATOM 1390 O O . ASN A 1 183 ? -9.776 3.372 -9.265 1.00 86.94 183 ASN A O 1
ATOM 1394 N N . PRO A 1 184 ? -11.597 2.347 -10.113 1.00 89.50 184 PRO A N 1
ATOM 1395 C CA . PRO A 1 184 ? -12.577 3.213 -9.450 1.00 89.50 184 PRO A CA 1
ATOM 1396 C C . PRO A 1 184 ? -12.549 3.129 -7.917 1.00 89.50 184 PRO A C 1
ATOM 1398 O O . PRO A 1 184 ? -13.164 3.955 -7.249 1.00 89.50 184 PRO A O 1
ATOM 1401 N N . TYR A 1 185 ? -11.854 2.138 -7.355 1.00 90.50 185 TYR A N 1
ATOM 1402 C CA . TYR A 1 185 ? -11.704 1.945 -5.912 1.00 90.50 185 TYR A CA 1
ATOM 1403 C C . TYR A 1 185 ? -10.365 2.469 -5.377 1.00 90.50 185 TYR A C 1
ATOM 1405 O O . TYR A 1 185 ? -10.143 2.452 -4.168 1.00 90.50 185 TYR A O 1
ATOM 1413 N N . ILE A 1 186 ? -9.460 2.910 -6.260 1.00 87.69 186 ILE A N 1
ATOM 1414 C CA . ILE A 1 186 ? -8.094 3.327 -5.904 1.00 87.69 186 ILE A CA 1
ATOM 1415 C C . ILE A 1 186 ? -7.810 4.750 -6.389 1.00 87.69 186 ILE A C 1
ATOM 1417 O O . ILE A 1 186 ? -7.251 5.545 -5.639 1.00 87.69 186 ILE A O 1
ATOM 1421 N N . CYS A 1 187 ? -8.232 5.090 -7.609 1.00 86.94 187 CYS A N 1
ATOM 1422 C CA . CYS A 1 187 ? -8.246 6.444 -8.172 1.00 86.94 187 CYS A CA 1
ATOM 1423 C C . CYS A 1 187 ? -6.882 7.158 -8.262 1.00 86.94 187 CYS A C 1
ATOM 1425 O O . CYS A 1 187 ? -6.824 8.361 -8.526 1.00 86.94 187 CYS A O 1
ATOM 1427 N N . GLY A 1 188 ? -5.766 6.455 -8.067 1.00 85.31 188 GLY A N 1
ATOM 1428 C CA . GLY A 1 188 ? -4.437 7.060 -8.057 1.00 85.31 188 GLY A CA 1
ATOM 1429 C C . GLY A 1 188 ? -3.362 6.161 -7.461 1.00 85.31 188 GLY A C 1
ATOM 1430 O O . GLY A 1 188 ? -3.626 5.048 -7.019 1.00 85.31 188 GLY A O 1
ATOM 1431 N N . ALA A 1 189 ? -2.119 6.640 -7.473 1.00 83.50 189 ALA A N 1
ATOM 1432 C CA . ALA A 1 189 ? -1.010 5.930 -6.850 1.00 83.50 189 ALA A CA 1
ATOM 1433 C C . ALA A 1 189 ? -0.924 6.288 -5.360 1.00 83.50 189 ALA A C 1
ATOM 1435 O O . ALA A 1 189 ? -1.445 5.564 -4.520 1.00 83.50 189 ALA A O 1
ATOM 1436 N N . TYR A 1 190 ? -0.285 7.398 -5.021 1.00 80.81 190 TYR A N 1
ATOM 1437 C CA . TYR A 1 190 ? -0.057 7.833 -3.646 1.00 80.81 190 TYR A CA 1
ATOM 1438 C C . TYR A 1 190 ? -0.437 9.300 -3.485 1.00 80.81 190 TYR A C 1
ATOM 1440 O O . TYR A 1 190 ? -0.452 10.063 -4.454 1.00 80.81 190 TYR A O 1
ATOM 1448 N N . THR A 1 191 ? -0.737 9.679 -2.249 1.00 81.62 191 THR A N 1
ATOM 1449 C CA . THR A 1 191 ? -0.975 11.067 -1.872 1.00 81.62 191 THR A CA 1
ATOM 1450 C C . THR A 1 191 ? 0.245 11.914 -2.209 1.00 81.62 191 THR A C 1
ATOM 1452 O O . THR A 1 191 ? 1.387 11.498 -2.054 1.00 81.62 191 THR A O 1
ATOM 1455 N N . ASN A 1 192 ? 0.002 13.129 -2.671 1.00 82.94 192 ASN A N 1
ATOM 1456 C CA . ASN A 1 192 ? 1.017 14.160 -2.779 1.00 82.94 192 ASN A CA 1
ATOM 1457 C C . ASN A 1 192 ? 0.533 15.352 -1.960 1.00 82.94 192 ASN A C 1
ATOM 1459 O O . ASN A 1 192 ? -0.652 15.676 -2.029 1.00 82.94 192 ASN A O 1
ATOM 1463 N N . VAL A 1 193 ? 1.420 16.005 -1.208 1.00 79.88 193 VAL A N 1
ATOM 1464 C CA . VAL A 1 193 ? 1.077 17.254 -0.514 1.00 79.88 193 VAL A CA 1
ATOM 1465 C C . VAL A 1 193 ? 1.083 18.367 -1.566 1.00 79.88 193 VAL A C 1
ATOM 1467 O O . VAL A 1 193 ? 2.152 18.681 -2.094 1.00 79.88 193 VAL A O 1
ATOM 1470 N N . PRO A 1 194 ? -0.076 18.951 -1.928 1.00 80.06 194 PRO A N 1
ATOM 1471 C CA . PRO A 1 194 ? -0.120 19.955 -2.984 1.00 80.06 194 PRO A CA 1
ATOM 1472 C C . PRO A 1 194 ? 0.678 21.205 -2.609 1.00 80.06 194 PRO A C 1
ATOM 1474 O O . PRO A 1 194 ? 0.846 21.528 -1.431 1.00 80.06 194 PRO A O 1
ATOM 1477 N N . VAL A 1 195 ? 1.120 21.957 -3.619 1.00 82.25 195 VAL A N 1
ATOM 1478 C CA . VAL A 1 195 ? 1.794 23.245 -3.408 1.00 82.25 195 VAL A CA 1
ATOM 1479 C C . VAL A 1 195 ? 0.902 24.162 -2.565 1.00 82.25 195 VAL A C 1
ATOM 1481 O O . VAL A 1 195 ? -0.257 24.394 -2.901 1.00 82.25 195 VAL A O 1
ATOM 1484 N N . GLY A 1 196 ? 1.450 24.685 -1.467 1.00 82.75 196 GLY A N 1
ATOM 1485 C CA . GLY A 1 196 ? 0.733 25.561 -0.534 1.00 82.75 196 GLY A CA 1
ATOM 1486 C C . GLY A 1 196 ? 0.014 24.836 0.609 1.00 82.75 196 GLY A C 1
ATOM 1487 O O . GLY A 1 196 ? -0.407 25.493 1.561 1.00 82.75 196 GLY A O 1
ATOM 1488 N N . CYS A 1 197 ? -0.080 23.505 0.574 1.00 78.31 197 CYS A N 1
ATOM 1489 C CA . CYS A 1 197 ? -0.509 22.703 1.715 1.00 78.31 197 CYS A CA 1
ATOM 1490 C C . CYS A 1 197 ? 0.696 22.315 2.576 1.00 78.31 197 CYS A C 1
ATOM 1492 O O . CYS A 1 197 ? 1.818 22.190 2.088 1.00 78.31 197 CYS A O 1
ATOM 1494 N N . LYS A 1 198 ? 0.455 22.106 3.871 1.00 80.69 198 LYS A N 1
ATOM 1495 C CA . LYS A 1 198 ? 1.461 21.538 4.768 1.00 80.69 198 LYS A CA 1
ATOM 1496 C C . LYS A 1 198 ? 1.158 20.067 5.045 1.00 80.69 198 LYS A C 1
ATOM 1498 O O . LYS A 1 198 ? 0.003 19.652 4.942 1.00 80.69 198 LYS A O 1
ATOM 1503 N N . ALA A 1 199 ? 2.178 19.287 5.397 1.00 73.31 199 ALA A N 1
ATOM 1504 C CA . ALA A 1 199 ? 2.032 17.851 5.647 1.00 73.31 199 ALA A CA 1
ATOM 1505 C C . ALA A 1 199 ? 1.059 17.546 6.802 1.00 73.31 199 ALA A C 1
ATOM 1507 O O . ALA A 1 199 ? 0.370 16.525 6.764 1.00 73.31 199 ALA A O 1
ATOM 1508 N N . GLU A 1 200 ? 0.927 18.468 7.763 1.00 79.75 200 GLU A N 1
ATOM 1509 C CA . GLU A 1 200 ? 0.008 18.388 8.908 1.00 79.75 200 GLU A CA 1
ATOM 1510 C C . GLU A 1 200 ? -1.473 18.405 8.487 1.00 79.75 200 GLU A C 1
ATOM 1512 O O . GLU A 1 200 ? -2.348 18.070 9.280 1.00 79.75 200 GLU A O 1
ATOM 1517 N N . ALA A 1 201 ? -1.792 18.718 7.223 1.00 82.19 201 ALA A N 1
ATOM 1518 C CA . ALA A 1 201 ? -3.135 18.494 6.681 1.00 82.19 201 ALA A CA 1
ATOM 1519 C C . ALA A 1 201 ? -3.565 17.016 6.789 1.00 82.19 201 ALA A C 1
ATOM 1521 O O . ALA A 1 201 ? -4.752 16.726 6.926 1.00 82.19 201 ALA A O 1
ATOM 1522 N N . SER A 1 202 ? -2.605 16.086 6.786 1.00 85.56 202 SER A N 1
ATOM 1523 C CA . SER A 1 202 ? -2.856 14.655 6.993 1.00 85.56 202 SER A CA 1
ATOM 1524 C C . SER A 1 202 ? -3.355 14.350 8.409 1.00 85.56 202 SER A C 1
ATOM 1526 O O . SER A 1 202 ? -4.117 13.402 8.593 1.00 85.56 202 SER A O 1
ATOM 1528 N N . ASP A 1 203 ? -2.965 15.153 9.404 1.00 86.56 203 ASP A N 1
ATOM 1529 C CA . ASP A 1 203 ? -3.419 14.983 10.788 1.00 86.56 203 ASP A CA 1
ATOM 1530 C C . ASP A 1 203 ? -4.89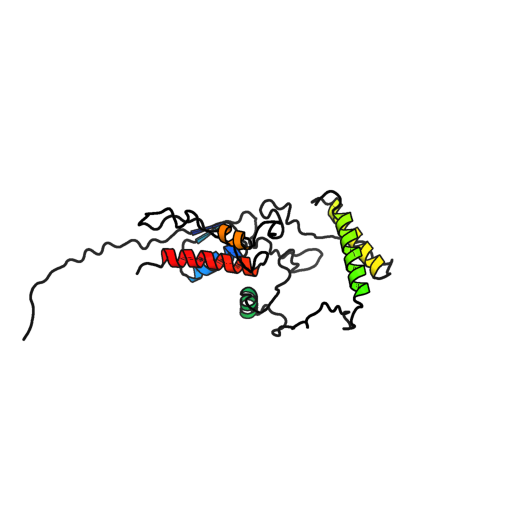2 15.388 10.920 1.00 86.56 203 ASP A C 1
ATOM 1532 O O . ASP A 1 203 ? -5.658 14.703 11.591 1.00 86.56 203 ASP A O 1
ATOM 1536 N N . VAL A 1 204 ? -5.315 16.423 10.183 1.00 89.00 204 VAL A N 1
ATOM 1537 C CA . VAL A 1 204 ? -6.731 16.812 10.069 1.00 89.00 204 VAL A CA 1
ATOM 1538 C C . VAL A 1 204 ? -7.551 15.696 9.415 1.00 89.00 204 VAL A C 1
ATOM 1540 O O . VAL A 1 204 ? -8.640 15.374 9.879 1.00 89.00 204 VAL A O 1
ATOM 1543 N N . LEU A 1 205 ? -7.022 15.045 8.370 1.00 91.44 205 LEU A N 1
ATOM 1544 C CA . LEU A 1 205 ? -7.678 13.887 7.744 1.00 91.44 205 LEU A CA 1
ATOM 1545 C C . LEU A 1 205 ? -7.801 12.678 8.686 1.00 91.44 205 LEU A C 1
ATOM 1547 O O . LEU A 1 205 ? -8.630 11.805 8.439 1.00 91.44 205 LEU A O 1
ATOM 1551 N N . ALA A 1 206 ? -6.986 12.605 9.740 1.00 93.25 206 ALA A N 1
ATOM 1552 C CA . ALA A 1 206 ? -7.020 11.540 10.740 1.00 93.25 206 ALA A CA 1
ATOM 1553 C C . ALA A 1 206 ? -8.009 11.801 11.891 1.00 93.25 206 ALA A C 1
ATOM 1555 O O . ALA A 1 206 ? -8.167 10.943 12.773 1.00 93.25 206 ALA A O 1
ATOM 1556 N N . GLU A 1 207 ? -8.639 12.977 11.933 1.00 91.25 207 GLU A N 1
ATOM 1557 C CA . GLU A 1 207 ? -9.565 13.340 13.001 1.00 91.25 207 GLU A CA 1
ATOM 1558 C C . GLU A 1 207 ? -10.857 12.511 12.932 1.00 91.25 207 GLU A C 1
ATOM 1560 O O . GLU A 1 207 ? -11.435 12.326 11.859 1.00 91.25 207 GLU A O 1
ATOM 1565 N N . PRO A 1 208 ? -11.345 11.998 14.075 1.00 90.88 208 PRO A N 1
ATOM 1566 C CA . PRO A 1 208 ? -12.578 11.228 14.112 1.00 90.88 208 PRO A CA 1
ATOM 1567 C C . PRO A 1 208 ? -13.807 12.115 13.868 1.00 90.88 208 PRO A C 1
ATOM 1569 O O . PRO A 1 208 ? -13.823 13.295 14.218 1.00 90.88 208 PRO A O 1
ATOM 1572 N N . LEU A 1 209 ? -14.889 11.517 13.365 1.00 88.81 209 LEU A N 1
ATOM 1573 C CA . LEU A 1 209 ? -16.218 12.133 13.346 1.00 88.81 209 LEU A CA 1
ATOM 1574 C C . LEU A 1 209 ? -17.175 11.393 14.302 1.00 88.81 209 LEU A C 1
ATOM 1576 O O . LEU A 1 209 ? -17.260 10.168 14.233 1.00 88.81 209 LEU A O 1
ATOM 1580 N N . PRO A 1 210 ? -17.945 12.096 15.155 1.00 84.62 210 PRO A N 1
ATOM 1581 C CA . PRO A 1 210 ? -17.851 13.531 15.412 1.00 84.62 210 PRO A CA 1
ATOM 1582 C C . PRO A 1 210 ? -16.536 13.891 16.130 1.00 84.62 210 PRO A C 1
ATOM 1584 O O . PRO A 1 210 ? -16.037 13.116 16.945 1.00 84.62 210 PRO A O 1
ATOM 1587 N N . GLY A 1 211 ? -15.996 15.076 15.827 1.00 72.75 211 GLY A N 1
ATOM 1588 C CA . GLY A 1 211 ? -14.785 15.592 16.471 1.00 72.75 211 GLY A CA 1
ATOM 1589 C C . GLY A 1 211 ? -14.981 15.895 17.964 1.00 72.75 211 GLY A C 1
ATOM 1590 O O . GLY A 1 211 ? -16.107 16.062 18.439 1.00 72.75 211 GLY A O 1
ATOM 1591 N N . CYS A 1 212 ? -13.873 15.993 18.703 1.00 61.34 212 CYS A N 1
ATOM 1592 C CA . CYS A 1 212 ? -13.847 16.045 20.171 1.00 61.34 212 CYS A CA 1
ATOM 1593 C C . CYS A 1 212 ? -14.515 17.291 20.796 1.00 61.34 212 CYS A C 1
ATOM 1595 O O . CYS A 1 212 ? -14.976 17.226 21.934 1.00 61.34 212 CYS A O 1
ATOM 1597 N N . ASP A 1 213 ? -14.629 18.404 20.066 1.00 57.00 213 ASP A N 1
ATOM 1598 C CA . ASP A 1 213 ? -14.922 19.718 20.666 1.00 57.00 213 ASP A CA 1
ATOM 1599 C C . ASP A 1 213 ? -16.413 20.076 20.808 1.00 57.00 213 ASP A C 1
ATOM 1601 O O . ASP A 1 213 ? -16.747 21.139 21.335 1.00 57.00 213 ASP A O 1
ATOM 1605 N N . LYS A 1 214 ? -17.347 19.228 20.351 1.00 49.62 214 LYS A N 1
ATOM 1606 C CA . LYS A 1 214 ? -18.788 19.581 20.320 1.00 49.62 214 LYS A CA 1
ATOM 1607 C C . LYS A 1 214 ? -19.722 18.644 21.081 1.00 49.62 214 LYS A C 1
ATOM 1609 O O . LYS A 1 214 ? -20.937 18.842 21.058 1.00 49.62 214 LYS A O 1
ATOM 1614 N N . CYS A 1 215 ? -19.197 17.663 21.804 1.00 47.59 215 CYS A N 1
ATOM 1615 C CA . CYS A 1 215 ? -20.021 16.611 22.386 1.00 47.59 215 CYS A CA 1
ATOM 1616 C C . CYS A 1 215 ? -19.976 16.652 23.918 1.00 47.59 215 CYS A C 1
ATOM 1618 O O . CYS A 1 215 ? -19.152 15.997 24.542 1.00 47.59 215 CYS A O 1
ATOM 1620 N N . HIS A 1 216 ? -20.953 17.312 24.546 1.00 51.25 216 HIS A N 1
ATOM 1621 C CA . HIS A 1 216 ? -21.307 17.086 25.961 1.00 51.25 216 HIS A CA 1
ATOM 1622 C C . HIS A 1 216 ? -21.952 15.693 26.179 1.00 51.25 216 HIS A C 1
ATOM 1624 O O . HIS A 1 216 ? -22.822 15.511 27.034 1.00 51.25 216 HIS A O 1
ATOM 1630 N N . VAL A 1 217 ? -21.583 14.701 25.367 1.00 50.22 217 VAL A N 1
ATOM 1631 C CA . VAL A 1 217 ? -22.247 13.401 25.302 1.00 50.22 217 VAL A CA 1
ATOM 1632 C C . VAL A 1 217 ? -21.600 12.485 26.336 1.00 50.22 217 VAL A C 1
ATOM 1634 O O . VAL A 1 217 ? -20.453 12.076 26.209 1.00 50.22 217 VAL A O 1
ATOM 1637 N N . LYS A 1 218 ? -22.357 12.177 27.393 1.00 53.50 218 LYS A N 1
ATOM 1638 C CA . LYS A 1 218 ? -21.970 11.288 28.506 1.00 53.50 218 LYS A CA 1
ATOM 1639 C C . LYS A 1 218 ? -21.971 9.790 28.140 1.00 53.50 218 LYS A C 1
ATOM 1641 O O . LYS A 1 218 ? -21.788 8.950 29.020 1.00 53.50 218 LYS A O 1
ATOM 1646 N N . GLU A 1 219 ? -22.175 9.445 26.872 1.00 57.47 219 GLU A N 1
ATOM 1647 C CA . GLU A 1 219 ? -22.347 8.076 26.374 1.00 57.47 219 GLU A CA 1
ATOM 1648 C C . GLU A 1 219 ? -21.362 7.798 25.227 1.00 57.47 219 GLU A C 1
ATOM 1650 O O . GLU A 1 219 ? -20.993 8.723 24.504 1.00 57.47 219 GLU A O 1
ATOM 1655 N N . LYS A 1 220 ? -20.892 6.547 25.082 1.00 63.19 220 LYS A N 1
ATOM 1656 C CA . LYS A 1 220 ? -19.947 6.163 24.016 1.00 63.19 220 LYS A CA 1
ATOM 1657 C C . LYS A 1 220 ? -20.635 6.385 22.663 1.00 63.19 220 LYS A C 1
ATOM 1659 O O . LYS A 1 220 ? -21.480 5.585 22.272 1.00 63.19 220 LYS A O 1
ATOM 1664 N N . SER A 1 221 ? -20.328 7.491 21.987 1.00 68.25 221 SER A N 1
ATOM 1665 C CA . SER A 1 221 ? -20.933 7.833 20.700 1.00 68.25 221 SER A CA 1
ATOM 1666 C C . SER A 1 221 ? -20.386 6.943 19.588 1.00 68.25 221 SER A C 1
ATOM 1668 O O . SER A 1 221 ? -19.214 6.569 19.615 1.00 68.25 221 SER A O 1
ATOM 1670 N N . LEU A 1 222 ? -21.215 6.658 18.580 1.00 72.19 222 LEU A N 1
ATOM 1671 C CA . LEU A 1 222 ? -20.736 6.108 17.311 1.00 72.19 222 LEU A CA 1
ATOM 1672 C C . LEU A 1 222 ? -19.633 7.019 16.755 1.00 72.19 222 LEU A C 1
ATOM 1674 O O . LEU A 1 222 ? -19.807 8.238 16.712 1.00 72.19 222 LEU A O 1
ATOM 1678 N N . GLN A 1 223 ? -18.509 6.421 16.362 1.00 83.69 223 GLN A N 1
ATOM 1679 C CA . GLN A 1 223 ? -17.370 7.126 15.783 1.00 83.69 223 GLN A CA 1
ATOM 1680 C C . GLN A 1 223 ? -17.088 6.611 14.377 1.00 83.69 223 GLN A C 1
ATOM 1682 O O . GLN A 1 223 ? -17.134 5.408 14.122 1.00 83.69 223 GLN A O 1
ATOM 1687 N N . VAL A 1 224 ? -16.749 7.536 13.489 1.00 93.00 224 VAL A N 1
ATOM 1688 C CA . VAL A 1 224 ? -16.132 7.273 12.194 1.00 93.00 224 VAL A CA 1
ATOM 1689 C C . VAL A 1 224 ? -14.668 7.669 12.316 1.00 93.00 224 VAL A C 1
ATOM 1691 O O . VAL A 1 224 ? -14.359 8.800 12.688 1.00 93.00 224 VAL A O 1
ATOM 1694 N N . LEU A 1 225 ? -13.781 6.720 12.040 1.00 95.69 225 LEU A N 1
ATOM 1695 C CA . LEU A 1 225 ? -12.333 6.882 12.116 1.00 95.69 225 LEU A CA 1
ATOM 1696 C C . LEU A 1 225 ? -11.722 6.767 10.720 1.00 95.69 225 LEU A C 1
ATOM 1698 O O . LEU A 1 225 ? -12.246 6.037 9.878 1.00 95.69 225 LEU A O 1
ATOM 1702 N N . PHE A 1 226 ? -10.595 7.441 10.499 1.00 97.19 226 PHE A N 1
ATOM 1703 C CA . PHE A 1 226 ? -9.909 7.456 9.209 1.00 97.19 226 PHE A CA 1
ATOM 1704 C C . PHE A 1 226 ? -8.499 6.881 9.334 1.00 97.19 226 PHE A C 1
ATOM 1706 O O . PHE A 1 226 ? -7.683 7.329 10.141 1.00 97.19 226 PHE A O 1
ATOM 1713 N N . ALA A 1 227 ? -8.222 5.876 8.508 1.00 97.44 227 ALA A N 1
ATOM 1714 C CA . ALA A 1 227 ? -6.922 5.241 8.359 1.00 97.44 227 ALA A CA 1
ATOM 1715 C C . ALA A 1 227 ? -6.531 5.203 6.876 1.00 97.44 227 ALA A C 1
ATOM 1717 O O . ALA A 1 227 ? -7.358 5.403 5.989 1.00 97.44 227 ALA A O 1
ATOM 1718 N N . GLY A 1 228 ? -5.262 4.916 6.604 1.00 95.81 228 GLY A N 1
ATOM 1719 C CA . GLY A 1 228 ? -4.665 4.983 5.270 1.00 95.81 228 GLY A CA 1
ATOM 1720 C C . GLY A 1 228 ? -3.410 5.851 5.252 1.00 95.81 228 GLY A C 1
ATOM 1721 O O . GLY A 1 228 ? -3.115 6.555 6.220 1.00 95.81 228 GLY A O 1
ATOM 1722 N N . GLU A 1 229 ? -2.647 5.774 4.162 1.00 93.06 229 GLU A N 1
ATOM 1723 C CA . GLU A 1 229 ? -1.372 6.497 4.015 1.00 93.06 229 GLU A CA 1
ATOM 1724 C C . GLU A 1 229 ? -1.543 8.023 4.067 1.00 93.06 229 GLU A C 1
ATOM 1726 O O . GLU A 1 229 ? -0.714 8.707 4.654 1.00 93.06 229 GLU A O 1
ATOM 1731 N N . ALA A 1 230 ? -2.677 8.541 3.585 1.00 93.06 230 ALA A N 1
ATOM 1732 C CA . ALA A 1 230 ? -2.980 9.973 3.567 1.00 93.06 230 ALA A CA 1
ATOM 1733 C C . ALA A 1 230 ? -3.265 10.576 4.956 1.00 93.06 230 ALA A C 1
ATOM 1735 O O . ALA A 1 230 ? -3.479 11.776 5.079 1.00 93.06 230 ALA A O 1
ATOM 1736 N N . THR A 1 231 ? -3.340 9.746 6.000 1.00 94.00 231 THR A N 1
ATOM 1737 C CA . THR A 1 231 ? -3.796 10.155 7.339 1.00 94.00 231 THR A CA 1
ATOM 1738 C C . THR A 1 231 ? -2.677 10.115 8.374 1.00 94.00 231 THR A C 1
ATOM 1740 O O . THR A 1 231 ? -2.960 10.086 9.566 1.00 94.00 231 THR A O 1
ATOM 1743 N N . ILE A 1 232 ? -1.407 9.993 7.974 1.00 90.19 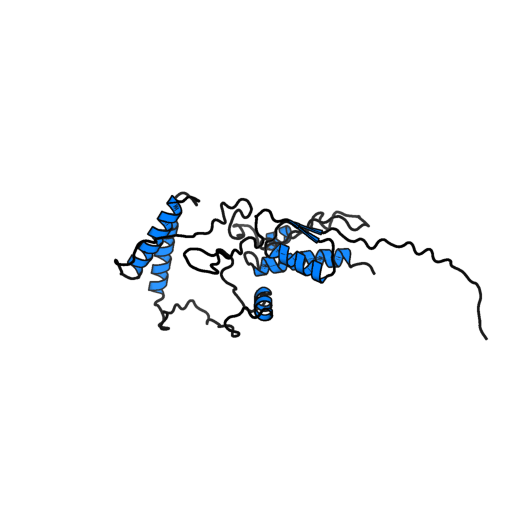232 ILE A N 1
ATOM 1744 C CA . ILE A 1 232 ? -0.312 9.756 8.925 1.00 90.19 232 ILE A CA 1
ATOM 1745 C C . ILE A 1 232 ? 0.966 10.497 8.561 1.00 90.19 232 ILE A C 1
ATOM 1747 O O . ILE A 1 232 ? 1.583 10.255 7.531 1.00 90.19 232 ILE A O 1
ATOM 1751 N N . THR A 1 233 ? 1.413 11.349 9.473 1.00 86.81 233 THR A N 1
ATOM 1752 C CA . THR A 1 233 ? 2.721 11.999 9.424 1.00 86.81 233 THR A CA 1
ATOM 1753 C C . THR A 1 233 ? 3.725 11.257 10.327 1.00 86.81 233 THR A C 1
ATOM 1755 O O . THR A 1 233 ? 3.323 10.624 11.306 1.00 86.81 233 THR A O 1
ATOM 1758 N N . PRO A 1 234 ? 5.036 11.257 10.004 1.00 84.25 234 PRO A N 1
ATOM 1759 C CA . PRO A 1 234 ? 5.660 11.743 8.768 1.00 84.25 234 PRO A CA 1
ATOM 1760 C C . PRO A 1 234 ? 5.596 10.733 7.598 1.00 84.25 234 PRO A C 1
ATOM 1762 O O . PRO A 1 234 ? 6.125 11.008 6.528 1.00 84.25 234 PRO A O 1
ATOM 1765 N N . TYR A 1 235 ? 4.968 9.566 7.779 1.00 84.62 235 TYR A N 1
ATOM 1766 C CA . TYR A 1 235 ? 5.053 8.421 6.857 1.00 84.62 235 TYR A CA 1
ATOM 1767 C C . TYR A 1 235 ? 3.995 8.396 5.737 1.00 84.62 235 TYR A C 1
ATOM 1769 O O . TYR A 1 235 ? 3.581 7.312 5.307 1.00 84.62 235 TYR A O 1
ATOM 1777 N N . ILE A 1 236 ? 3.553 9.560 5.251 1.00 85.56 236 ILE A N 1
ATOM 1778 C CA . ILE A 1 236 ? 2.622 9.650 4.114 1.00 85.56 236 ILE A CA 1
ATOM 1779 C C . ILE A 1 236 ? 3.177 8.902 2.897 1.00 85.56 236 ILE A C 1
ATOM 1781 O O . ILE A 1 236 ? 4.387 8.734 2.768 1.00 85.56 236 ILE A O 1
ATOM 1785 N N . THR A 1 237 ? 2.315 8.463 1.980 1.00 87.56 237 THR A N 1
ATOM 1786 C CA . THR A 1 237 ? 2.646 7.740 0.729 1.00 87.56 237 THR A CA 1
ATOM 1787 C C . THR A 1 237 ? 3.159 6.309 0.886 1.00 87.56 237 THR A C 1
ATOM 1789 O O . THR A 1 237 ? 3.241 5.571 -0.099 1.00 87.56 237 THR A O 1
ATOM 1792 N N . THR A 1 238 ? 3.457 5.874 2.111 1.00 88.50 238 THR A N 1
ATOM 1793 C CA . THR A 1 238 ? 4.110 4.585 2.360 1.00 88.50 238 THR A CA 1
ATOM 1794 C C . THR A 1 238 ? 3.143 3.487 2.806 1.00 88.50 238 THR A C 1
ATOM 1796 O O . THR A 1 238 ? 2.143 3.716 3.494 1.00 88.50 238 THR A O 1
ATOM 1799 N N . THR A 1 239 ? 3.488 2.238 2.479 1.00 91.25 239 THR A N 1
ATOM 1800 C CA . THR A 1 239 ? 2.761 1.049 2.951 1.00 91.25 239 THR A CA 1
ATOM 1801 C C . THR A 1 239 ? 2.839 0.901 4.476 1.00 91.25 239 THR A C 1
ATOM 1803 O O . THR A 1 239 ? 1.848 0.544 5.111 1.00 91.25 239 THR A O 1
ATOM 1806 N N . HIS A 1 240 ? 3.991 1.199 5.088 1.00 91.62 240 HIS A N 1
ATOM 1807 C CA . HIS A 1 240 ? 4.169 1.106 6.541 1.00 91.62 240 HIS A CA 1
ATOM 1808 C C . HIS A 1 240 ? 3.444 2.226 7.298 1.00 91.62 240 HIS A C 1
ATOM 1810 O O . HIS A 1 240 ? 2.931 1.985 8.392 1.00 91.62 240 HIS A O 1
ATOM 1816 N N . GLY A 1 241 ? 3.314 3.414 6.698 1.00 92.75 241 GLY A N 1
ATOM 1817 C CA . GLY A 1 241 ? 2.429 4.471 7.177 1.00 92.75 241 GLY A CA 1
ATOM 1818 C C . GLY A 1 241 ? 0.975 4.006 7.189 1.00 92.75 241 GLY A C 1
ATOM 1819 O O . GLY A 1 241 ? 0.338 4.028 8.240 1.00 92.75 241 GLY A O 1
ATOM 1820 N N . ALA A 1 242 ? 0.468 3.480 6.066 1.00 95.06 242 ALA A N 1
ATOM 1821 C CA . ALA A 1 242 ? -0.885 2.915 6.001 1.00 95.06 242 ALA A CA 1
ATOM 1822 C C . ALA A 1 242 ? -1.116 1.799 7.037 1.00 95.06 242 ALA A C 1
ATOM 1824 O O . ALA A 1 242 ? -2.137 1.787 7.723 1.00 95.06 242 ALA A O 1
ATOM 1825 N N . PHE A 1 243 ? -0.162 0.876 7.189 1.00 96.12 243 PHE A N 1
ATOM 1826 C CA . PHE A 1 243 ? -0.215 -0.160 8.222 1.00 96.12 243 PHE A CA 1
ATOM 1827 C C . PHE A 1 243 ? -0.346 0.447 9.628 1.00 96.12 243 PHE A C 1
ATOM 1829 O O . PHE A 1 243 ? -1.182 0.016 10.428 1.00 96.12 243 PHE A O 1
ATOM 1836 N N . SER A 1 244 ? 0.469 1.460 9.922 1.00 95.88 244 SER A N 1
ATOM 1837 C CA . SER A 1 244 ? 0.529 2.105 11.235 1.00 95.88 244 SER A CA 1
ATOM 1838 C C . SER A 1 244 ? -0.718 2.933 11.537 1.00 95.88 244 SER A C 1
ATOM 1840 O O . SER A 1 244 ? -1.185 2.919 12.674 1.00 95.88 244 SER A O 1
ATOM 1842 N N . SER A 1 245 ? -1.313 3.601 10.542 1.00 97.31 245 SER A N 1
ATOM 1843 C CA . SER A 1 245 ? -2.567 4.341 10.733 1.00 97.31 245 SER A CA 1
ATOM 1844 C C . SER A 1 245 ? -3.750 3.410 10.991 1.00 97.31 245 SER A C 1
ATOM 1846 O O . SER A 1 245 ? -4.573 3.705 11.853 1.00 97.31 245 SER A O 1
ATOM 1848 N N . GLY A 1 246 ? -3.789 2.238 10.349 1.00 98.06 246 GLY A N 1
ATOM 1849 C CA . GLY A 1 246 ? -4.747 1.179 10.683 1.00 98.06 246 GLY A CA 1
ATOM 1850 C C . GLY A 1 246 ? -4.660 0.747 12.148 1.00 98.06 246 GLY A C 1
ATOM 1851 O O . GLY A 1 246 ? -5.658 0.740 12.871 1.00 98.06 246 GLY A O 1
ATOM 1852 N N . LYS A 1 247 ? -3.438 0.469 12.616 1.00 97.38 247 LYS A N 1
ATOM 1853 C CA . LYS A 1 247 ? -3.177 0.127 14.020 1.00 97.38 247 LYS A CA 1
ATOM 1854 C C . LYS A 1 247 ? -3.573 1.261 14.971 1.00 97.38 247 LYS A C 1
ATOM 1856 O O . LYS A 1 247 ? -4.182 1.005 16.006 1.00 97.38 247 LYS A O 1
ATOM 1861 N N . ARG A 1 248 ? -3.261 2.512 14.616 1.00 96.88 248 ARG A N 1
ATOM 1862 C CA . ARG A 1 248 ? -3.627 3.708 15.390 1.00 96.88 248 ARG A CA 1
ATOM 1863 C C . ARG A 1 248 ? -5.138 3.794 15.610 1.00 96.88 248 ARG A C 1
ATOM 1865 O O . ARG A 1 248 ? -5.563 3.967 16.748 1.00 96.88 248 ARG A O 1
ATOM 1872 N N . GLU A 1 249 ? -5.946 3.652 14.559 1.00 97.31 249 GLU A N 1
ATOM 1873 C CA . GLU A 1 249 ? -7.408 3.724 14.698 1.00 97.31 249 GLU A CA 1
ATOM 1874 C C . GLU A 1 249 ? -7.981 2.541 15.488 1.00 97.31 249 GLU A C 1
ATOM 1876 O O . GLU A 1 249 ? -8.878 2.728 16.310 1.00 97.31 249 GLU A O 1
ATOM 1881 N N . ALA A 1 250 ? -7.423 1.338 15.322 1.00 96.38 250 ALA A N 1
ATOM 1882 C CA . ALA A 1 250 ? -7.795 0.199 16.157 1.00 96.38 250 ALA A CA 1
ATOM 1883 C C . ALA A 1 250 ? -7.529 0.466 17.644 1.00 96.38 250 ALA A C 1
ATOM 1885 O O . ALA A 1 250 ? -8.406 0.211 18.464 1.00 96.38 250 ALA A O 1
ATOM 1886 N N . ILE A 1 251 ? -6.369 1.032 17.997 1.00 95.06 251 ILE A N 1
ATOM 1887 C CA . ILE A 1 251 ? -6.040 1.386 19.386 1.00 95.06 251 ILE A CA 1
ATOM 1888 C C . ILE A 1 251 ? -7.044 2.398 19.951 1.00 95.06 251 ILE A C 1
ATOM 1890 O O . ILE A 1 251 ? -7.531 2.189 21.057 1.00 95.06 251 ILE A O 1
ATOM 1894 N N . LYS A 1 252 ? -7.454 3.421 19.185 1.00 91.69 252 LYS A N 1
ATOM 1895 C CA . LYS A 1 252 ? -8.494 4.367 19.637 1.00 91.69 252 LYS A CA 1
ATOM 1896 C C . LYS A 1 252 ? -9.810 3.658 19.982 1.00 91.69 252 LYS A C 1
ATOM 1898 O O . LYS A 1 252 ? -10.413 3.962 21.010 1.00 91.69 252 LYS A O 1
ATOM 1903 N N . LEU A 1 253 ? -10.251 2.697 19.163 1.00 90.94 253 LEU A N 1
ATOM 1904 C CA . LEU A 1 253 ? -11.453 1.896 19.449 1.00 90.94 253 LEU A CA 1
ATOM 1905 C C . LEU A 1 253 ? -11.249 0.972 20.651 1.00 90.94 253 LEU A C 1
ATOM 1907 O O . LEU A 1 253 ? -12.147 0.836 21.483 1.00 90.94 253 LEU A O 1
ATOM 1911 N N . ILE A 1 254 ? -10.075 0.348 20.760 1.00 90.75 254 ILE A N 1
ATOM 1912 C CA . ILE A 1 254 ? -9.710 -0.492 21.901 1.00 90.75 254 ILE A CA 1
ATOM 1913 C C . ILE A 1 254 ? -9.804 0.330 23.181 1.00 90.75 254 ILE A C 1
ATOM 1915 O O . ILE A 1 254 ? -10.494 -0.096 24.100 1.00 90.75 254 ILE A O 1
ATOM 1919 N N . ASP A 1 255 ? -9.202 1.513 23.229 1.00 87.94 255 ASP A N 1
ATOM 1920 C CA . ASP A 1 255 ? -9.234 2.389 24.396 1.00 87.94 255 ASP A CA 1
ATOM 1921 C C . ASP A 1 255 ? -10.654 2.877 24.682 1.00 87.94 255 ASP A C 1
ATOM 1923 O O . ASP A 1 255 ? -11.116 2.782 25.820 1.00 87.94 255 ASP A O 1
ATOM 1927 N N . LEU A 1 256 ? -11.400 3.299 23.656 1.00 84.31 256 LEU A N 1
ATOM 1928 C CA . LEU A 1 256 ? -12.789 3.736 23.803 1.00 84.31 256 LEU A CA 1
ATOM 1929 C C . LEU A 1 256 ? -13.670 2.641 24.412 1.00 84.31 256 LEU A C 1
ATOM 1931 O O . LEU A 1 256 ? -14.484 2.912 25.300 1.00 84.31 256 LEU A O 1
ATOM 1935 N N . TYR A 1 257 ? -13.546 1.397 23.945 1.00 82.75 257 TYR A N 1
ATOM 1936 C CA . TYR A 1 257 ? -14.440 0.312 24.342 1.00 82.75 257 TYR A CA 1
ATOM 1937 C C . TYR A 1 257 ? -13.937 -0.502 25.537 1.00 82.75 257 TYR A C 1
ATOM 1939 O O . TYR A 1 257 ? -14.776 -0.914 26.340 1.00 82.75 257 TYR A O 1
ATOM 1947 N N . ARG A 1 258 ? -12.620 -0.641 25.731 1.00 78.69 258 ARG A N 1
ATOM 1948 C CA . ARG A 1 258 ? -12.016 -1.285 26.911 1.00 78.69 258 ARG A CA 1
ATOM 1949 C C . ARG A 1 258 ? -11.861 -0.359 28.110 1.00 78.69 258 ARG A C 1
ATOM 1951 O O . ARG A 1 258 ? -11.809 -0.878 29.221 1.00 78.69 258 ARG A O 1
ATOM 1958 N N . CYS A 1 259 ? -11.867 0.969 27.951 1.00 56.84 259 CYS A N 1
ATOM 1959 C CA . CYS A 1 259 ? -12.044 1.867 29.095 1.00 56.84 259 CYS A CA 1
ATOM 1960 C C . CYS A 1 259 ? -13.471 1.712 29.646 1.00 56.84 259 CYS A C 1
ATOM 1962 O O . CYS A 1 259 ? -14.426 2.371 29.217 1.00 56.84 259 CYS A O 1
ATOM 1964 N N . LYS A 1 260 ? -13.610 0.720 30.527 1.00 44.78 260 LYS A N 1
ATOM 1965 C CA . LYS A 1 260 ? -14.386 0.652 31.768 1.00 44.78 260 LYS A CA 1
ATOM 1966 C C . LYS A 1 260 ? -14.131 -0.733 32.376 1.00 44.78 260 LYS A C 1
ATOM 1968 O O . LYS A 1 260 ? -14.813 -1.687 32.016 1.00 44.78 260 LYS A O 1
ATOM 1973 N N . HIS A 1 261 ? -13.131 -0.821 33.251 1.00 39.22 261 HIS A N 1
ATOM 1974 C CA . HIS A 1 261 ? -13.308 -1.078 34.685 1.00 39.22 261 HIS A CA 1
ATOM 1975 C C . HIS A 1 261 ? -12.024 -0.728 35.431 1.00 39.22 261 HIS A C 1
ATOM 1977 O O . HIS A 1 261 ? -10.980 -1.335 35.119 1.00 39.22 261 HIS A O 1
#